Protein A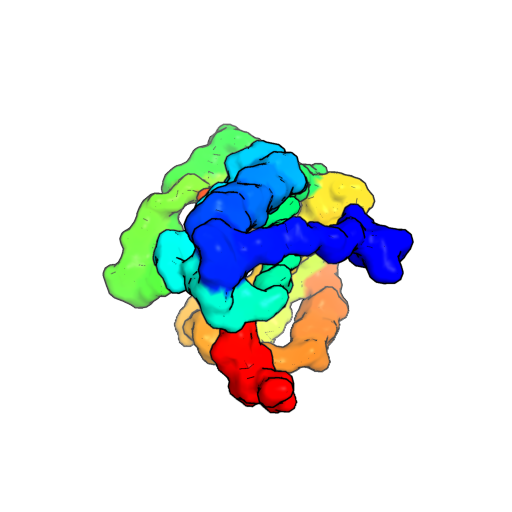F-T1RUU4-F1 (afdb_monomer)

InterPro domains:
  IPR000215 Serpin family [PTHR11461] (2-180)
  IPR023796 Serpin domain [PF00079] (3-180)
  IPR023796 Serpin domain [SM00093] (1-181)
  IPR036186 Serpin superfamily [SSF56574] (4-180)
  IPR042178 Serpin superfamily, domain 1 [G3DSA:3.30.497.10] (2-180)
  IPR042185 Serpin superfamily, domain 2 [G3DSA:2.30.39.10] (64-160)

Sequence (181 aa):
SEMVYGAKLLPLDFKEKPEASRMTINEWIANKTENRIKDTLPEGSIDSNTILVLVNAIYFKGQWKHKFDKQNVMDSDFHVSETHKCRVPMMYQERKFNYARIDDDKVQILELPYNGGEITMVLILPYEGTTLPEVVETITLTKLEGWLHAMKETTVSVHVPRFRIENNFSLKEQLMKMGLE

Nearest PDB structures (foldseek):
  8zcr-assembly1_A  TM=9.493E-01  e=2.686E-14  Homo sapiens
  1hle-assembly1_A-2  TM=9.310E-01  e=1.218E-14  Equus caballus
  6kga-assembly1_B  TM=9.490E-01  e=6.733E-13  Dromaius novaehollandiae
  1ova-assembly1_B  TM=9.705E-01  e=3.669E-12  Gallus gallus
  7qrn-assembly1_A  TM=9.597E-01  e=1.327E-12  Gallus gallus

Solvent-accessible surface area (backbone atoms only — not comparable to full-atom values): 1132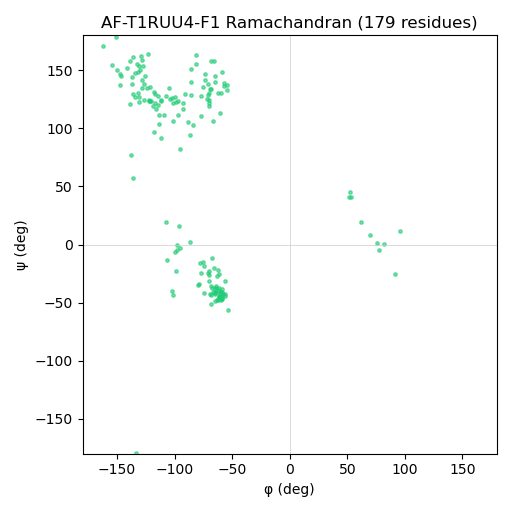4 Å² total; per-residue (Å²): 103,40,91,79,69,78,46,71,89,78,90,66,53,24,60,90,37,20,65,63,38,50,50,52,51,27,52,52,48,12,61,78,44,76,64,72,48,65,68,78,68,54,92,84,75,54,41,54,83,53,86,81,84,89,85,87,88,86,87,86,82,80,54,51,59,74,69,67,51,76,86,46,49,44,79,37,83,43,75,82,47,101,88,42,70,46,81,37,52,26,34,37,50,74,46,75,31,40,34,31,77,40,74,93,79,39,32,36,39,39,47,48,43,21,60,91,63,86,50,68,47,77,46,79,42,60,38,91,97,47,56,69,66,64,52,61,76,67,63,43,72,68,55,51,55,51,54,62,70,60,36,41,82,38,79,43,81,46,76,47,68,73,82,86,88,85,86,86,80,79,59,64,70,57,42,40,77,72,68,58,127

Structure (mmCIF, N/CA/C/O backbone):
data_AF-T1RUU4-F1
#
_entry.id   AF-T1RUU4-F1
#
loop_
_atom_site.group_PDB
_atom_site.id
_atom_site.type_symbol
_atom_site.label_atom_id
_atom_site.label_alt_id
_atom_site.label_comp_id
_atom_site.label_asym_id
_atom_site.label_entity_id
_atom_site.label_seq_id
_atom_site.pdbx_PDB_ins_code
_atom_site.Cartn_x
_atom_site.Cartn_y
_atom_site.Cartn_z
_atom_site.occupancy
_atom_site.B_iso_or_equiv
_atom_site.auth_seq_id
_atom_site.auth_comp_id
_atom_site.auth_asym_id
_atom_site.auth_atom_id
_atom_site.pdbx_PDB_model_num
ATOM 1 N N . SER A 1 1 ? 0.903 -18.251 -24.664 1.00 58.16 1 SER A N 1
ATOM 2 C CA . SER A 1 1 ? 1.526 -16.969 -24.283 1.00 58.16 1 SER A CA 1
ATOM 3 C C . SER A 1 1 ? 0.508 -15.837 -24.350 1.00 58.16 1 SER A C 1
ATOM 5 O O . SER A 1 1 ? 0.169 -15.319 -23.301 1.00 58.16 1 SER A O 1
ATOM 7 N N . GLU A 1 2 ? -0.083 -15.523 -25.506 1.00 67.69 2 GLU A N 1
ATOM 8 C CA . GLU A 1 2 ? -1.095 -14.452 -25.611 1.00 67.69 2 GLU A CA 1
ATOM 9 C C . GLU A 1 2 ? -2.420 -14.774 -24.902 1.00 67.69 2 GLU A C 1
ATOM 11 O O . GLU A 1 2 ? -2.931 -13.944 -24.162 1.00 67.69 2 GLU A O 1
ATOM 16 N N . MET A 1 3 ? -2.933 -16.003 -25.043 1.00 70.19 3 MET A N 1
ATOM 17 C CA . MET A 1 3 ? -4.185 -16.428 -24.391 1.00 70.19 3 MET A CA 1
ATOM 18 C C . MET A 1 3 ? -4.136 -16.412 -22.855 1.00 70.19 3 MET A C 1
ATOM 20 O O . MET A 1 3 ? -5.182 -16.365 -22.224 1.00 70.19 3 MET A O 1
ATOM 24 N N . VAL A 1 4 ? -2.940 -16.477 -22.258 1.00 76.50 4 VAL A N 1
ATOM 25 C CA . VAL A 1 4 ? -2.766 -16.563 -20.796 1.00 76.50 4 VAL A CA 1
ATOM 26 C C . VAL A 1 4 ? -2.360 -15.214 -20.201 1.00 76.50 4 VAL A C 1
ATOM 28 O O . VAL A 1 4 ? -2.866 -14.840 -19.153 1.00 76.50 4 VAL A O 1
ATOM 31 N N . TYR A 1 5 ? -1.483 -14.461 -20.875 1.00 75.25 5 TYR A N 1
ATOM 32 C CA . TYR A 1 5 ? -0.981 -13.172 -20.380 1.00 75.25 5 TYR A CA 1
ATOM 33 C C . TYR A 1 5 ? -1.706 -11.951 -20.967 1.00 75.25 5 TYR A C 1
ATOM 35 O O . TYR A 1 5 ? -1.407 -10.824 -20.587 1.00 75.25 5 TYR A O 1
ATOM 43 N N . GLY A 1 6 ? -2.627 -12.142 -21.918 1.00 77.25 6 GLY A N 1
ATOM 44 C CA . GLY A 1 6 ? -3.371 -11.052 -22.561 1.00 77.25 6 GLY A CA 1
ATOM 45 C C . GLY A 1 6 ? -2.529 -10.157 -23.482 1.00 77.25 6 GLY A C 1
ATOM 46 O O . GLY A 1 6 ? -3.016 -9.127 -23.948 1.00 77.25 6 GLY A O 1
ATOM 47 N N . ALA A 1 7 ? -1.273 -10.530 -23.749 1.00 76.50 7 ALA A N 1
ATOM 48 C CA . ALA A 1 7 ? -0.357 -9.807 -24.625 1.00 76.50 7 ALA A CA 1
ATOM 49 C C . ALA A 1 7 ? 0.600 -10.761 -25.361 1.00 76.50 7 ALA A C 1
ATOM 51 O O . ALA A 1 7 ? 1.012 -11.797 -24.829 1.00 76.50 7 ALA A O 1
ATOM 52 N N . LYS A 1 8 ? 0.970 -10.398 -26.595 1.00 77.75 8 LYS A N 1
ATOM 53 C CA . LYS A 1 8 ? 2.075 -11.030 -27.334 1.00 77.75 8 LYS A CA 1
ATOM 54 C C . LYS A 1 8 ? 3.413 -10.438 -26.892 1.00 77.75 8 LYS A C 1
ATOM 56 O O . LYS A 1 8 ? 3.473 -9.287 -26.468 1.00 77.75 8 LYS A O 1
ATOM 61 N N . LEU A 1 9 ? 4.488 -11.210 -27.066 1.00 83.69 9 LEU A N 1
ATOM 62 C CA . LEU A 1 9 ? 5.846 -10.664 -27.037 1.00 83.69 9 LEU A CA 1
ATOM 63 C C . LEU A 1 9 ? 5.982 -9.604 -28.135 1.00 83.69 9 LEU A C 1
ATOM 65 O O . LEU A 1 9 ? 5.609 -9.858 -29.282 1.00 83.69 9 LEU A O 1
ATOM 69 N N . LEU A 1 10 ? 6.506 -8.434 -27.771 1.00 87.44 10 LEU A N 1
ATOM 70 C CA . LEU A 1 10 ? 6.740 -7.328 -28.690 1.00 87.44 10 LEU A CA 1
ATOM 71 C C . LEU A 1 10 ? 8.231 -7.294 -29.062 1.00 87.44 10 LEU A C 1
ATOM 73 O O . LEU A 1 10 ? 9.045 -6.922 -28.216 1.00 87.44 10 LEU A O 1
ATOM 77 N N . PRO A 1 11 ? 8.615 -7.701 -30.285 1.00 90.25 11 PRO A N 1
ATOM 78 C CA . PRO A 1 11 ? 9.996 -7.583 -30.732 1.00 90.25 11 PRO A CA 1
ATOM 79 C C . PRO A 1 11 ? 10.343 -6.110 -30.972 1.00 90.25 11 PRO A C 1
ATOM 81 O O . PRO A 1 11 ? 9.624 -5.406 -31.681 1.00 90.25 11 PRO A O 1
ATOM 84 N N . LEU A 1 12 ? 11.449 -5.659 -30.385 1.00 93.25 12 LEU A N 1
ATOM 85 C CA . LEU A 1 12 ? 11.976 -4.301 -30.502 1.00 93.25 12 LEU A CA 1
ATOM 86 C C . LEU A 1 12 ? 13.475 -4.350 -30.813 1.00 93.25 12 LEU A C 1
ATOM 88 O O . LEU A 1 12 ? 14.148 -5.336 -30.515 1.00 93.25 12 LEU A O 1
ATOM 92 N N . ASP A 1 13 ? 13.989 -3.289 -31.430 1.00 92.62 13 ASP A N 1
ATOM 93 C CA . ASP A 1 13 ? 15.393 -3.182 -31.824 1.00 92.62 13 ASP A CA 1
ATOM 94 C C . ASP A 1 13 ? 16.188 -2.443 -30.745 1.00 92.62 13 ASP A C 1
ATOM 96 O O . ASP A 1 13 ? 16.416 -1.235 -30.822 1.00 92.62 13 ASP A O 1
ATOM 100 N N . PHE A 1 14 ? 16.583 -3.174 -29.704 1.00 94.50 14 PHE A N 1
ATOM 101 C CA . PHE A 1 14 ? 17.418 -2.611 -28.645 1.00 94.50 14 PHE A CA 1
ATOM 102 C C . PHE A 1 14 ? 18.843 -2.324 -29.119 1.00 94.50 14 PHE A C 1
ATOM 104 O O . PHE A 1 14 ? 19.447 -1.365 -28.655 1.00 94.50 14 PHE A O 1
ATOM 111 N N . LYS A 1 15 ? 19.364 -3.112 -30.068 1.00 93.69 15 LYS A N 1
ATOM 112 C CA . LYS A 1 15 ? 20.765 -3.058 -30.492 1.00 93.69 15 LYS A CA 1
ATOM 113 C C . LYS A 1 15 ? 21.101 -1.761 -31.223 1.00 93.69 15 LYS A C 1
ATOM 115 O O . LYS A 1 15 ? 22.068 -1.098 -30.861 1.00 93.69 15 LYS A O 1
ATOM 120 N N . GLU A 1 16 ? 20.307 -1.404 -32.229 1.00 95.44 16 GLU A N 1
ATOM 121 C CA . GLU A 1 16 ? 20.558 -0.211 -33.044 1.00 95.44 16 GLU A CA 1
ATOM 122 C C . GLU A 1 16 ? 19.707 0.985 -32.587 1.00 95.44 16 GLU A C 1
ATOM 124 O O . GLU A 1 16 ? 20.053 2.136 -32.858 1.00 95.44 16 GLU A O 1
ATOM 129 N N . LYS A 1 17 ? 18.577 0.738 -31.903 1.00 95.31 17 LYS A N 1
ATOM 130 C CA . LYS A 1 17 ? 17.597 1.775 -31.525 1.00 95.31 17 LYS A CA 1
ATOM 131 C C . LYS A 1 17 ? 17.083 1.635 -30.079 1.00 95.31 17 LYS A C 1
ATOM 133 O O . LYS A 1 17 ? 15.864 1.577 -29.865 1.00 95.31 17 LYS A O 1
ATOM 138 N N . PRO A 1 18 ? 17.970 1.644 -29.067 1.00 93.88 18 PRO A N 1
ATOM 139 C CA . PRO A 1 18 ? 17.581 1.437 -27.670 1.00 93.88 18 PRO A CA 1
ATOM 140 C C . PRO A 1 18 ? 16.582 2.488 -27.166 1.00 93.88 18 PRO A C 1
ATOM 142 O O . PRO A 1 18 ? 15.541 2.129 -26.617 1.00 93.88 18 PRO A O 1
ATOM 145 N N . GLU A 1 19 ? 16.821 3.776 -27.432 1.00 94.81 19 GLU A N 1
ATOM 146 C CA . GLU A 1 19 ? 15.929 4.852 -26.970 1.00 94.81 19 GLU A CA 1
ATOM 147 C C . GLU A 1 19 ? 14.547 4.818 -27.636 1.00 94.81 19 GLU A C 1
ATOM 149 O O . GLU A 1 19 ? 13.528 4.958 -26.960 1.00 94.81 19 GLU A O 1
ATOM 154 N N . ALA A 1 20 ? 14.473 4.548 -28.944 1.00 95.38 20 ALA A N 1
ATOM 155 C CA . ALA A 1 20 ? 13.182 4.418 -29.626 1.00 95.38 20 ALA A CA 1
ATOM 156 C C . ALA A 1 20 ? 12.382 3.215 -29.093 1.00 95.38 20 ALA A C 1
ATOM 158 O O . ALA A 1 20 ? 11.163 3.292 -28.918 1.00 95.38 20 ALA A O 1
ATOM 159 N N . SER A 1 21 ? 13.072 2.114 -28.782 1.00 94.88 21 SER A N 1
ATOM 160 C CA . SER A 1 21 ? 12.469 0.937 -28.157 1.00 94.88 21 SER A CA 1
ATOM 161 C C . SER A 1 21 ? 11.961 1.247 -26.743 1.00 94.88 21 SER A C 1
ATOM 163 O O . SER A 1 21 ? 10.831 0.890 -26.410 1.00 94.88 21 SER A O 1
ATOM 165 N N . ARG A 1 22 ? 12.734 1.987 -25.934 1.00 94.69 22 ARG A N 1
ATOM 166 C CA . ARG A 1 22 ? 12.314 2.461 -24.604 1.00 94.69 22 ARG A CA 1
ATOM 167 C C . ARG A 1 22 ? 11.060 3.333 -24.673 1.00 94.69 22 ARG A C 1
ATOM 169 O O . ARG A 1 22 ? 10.116 3.099 -23.918 1.00 94.69 22 ARG A O 1
ATOM 176 N N . MET A 1 23 ? 11.020 4.299 -25.593 1.00 94.44 23 MET A N 1
ATOM 177 C CA . MET A 1 23 ? 9.843 5.148 -25.808 1.00 94.44 23 MET A CA 1
ATOM 178 C C . MET A 1 23 ? 8.618 4.323 -26.209 1.00 94.44 23 MET A C 1
ATOM 180 O O . MET A 1 23 ? 7.554 4.497 -25.623 1.00 94.44 23 MET A O 1
ATOM 184 N N . THR A 1 24 ? 8.787 3.363 -27.123 1.00 94.06 24 THR A N 1
ATOM 185 C CA . THR A 1 24 ? 7.706 2.460 -27.554 1.00 94.06 24 THR A CA 1
ATOM 186 C C . THR A 1 24 ? 7.113 1.686 -26.372 1.00 94.06 24 THR A C 1
ATOM 188 O O . THR A 1 24 ? 5.893 1.563 -26.255 1.00 94.06 24 THR A O 1
ATOM 191 N N . ILE A 1 25 ? 7.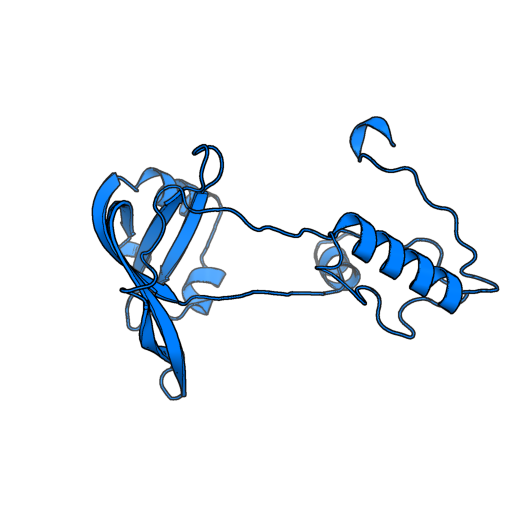960 1.188 -25.463 1.00 91.94 25 ILE A N 1
ATOM 192 C CA . ILE A 1 25 ? 7.509 0.485 -24.254 1.00 91.94 25 ILE A CA 1
ATOM 193 C C . ILE A 1 25 ? 6.735 1.436 -23.330 1.00 91.94 25 ILE A C 1
ATOM 195 O O . ILE A 1 25 ? 5.625 1.103 -22.911 1.00 91.94 25 ILE A O 1
ATOM 199 N N . ASN A 1 26 ? 7.273 2.624 -23.039 1.00 92.31 26 ASN A N 1
ATOM 200 C CA . ASN A 1 26 ? 6.608 3.608 -22.177 1.00 92.31 26 ASN A CA 1
ATOM 201 C C . ASN A 1 26 ? 5.255 4.066 -22.745 1.00 92.31 26 ASN A C 1
ATOM 203 O O . ASN A 1 26 ? 4.281 4.167 -21.999 1.00 92.31 26 ASN A O 1
ATOM 207 N N . GLU A 1 27 ? 5.162 4.291 -24.056 1.00 92.00 27 GLU A N 1
ATOM 208 C CA . GLU A 1 27 ? 3.908 4.633 -24.733 1.00 92.00 27 GLU A CA 1
ATOM 209 C C . GLU A 1 27 ? 2.889 3.494 -24.668 1.00 92.00 27 GLU A C 1
ATOM 211 O O . GLU A 1 27 ? 1.704 3.733 -24.420 1.00 92.00 27 GLU A O 1
ATOM 216 N N . TRP A 1 28 ? 3.334 2.247 -24.838 1.00 89.31 28 TRP A N 1
ATOM 217 C CA . TRP A 1 28 ? 2.464 1.082 -24.708 1.00 89.31 28 TRP A CA 1
ATOM 218 C C . TRP A 1 28 ? 1.882 0.966 -23.292 1.00 89.31 28 TRP A C 1
ATOM 220 O O . TRP A 1 28 ? 0.671 0.778 -23.146 1.00 89.31 28 TRP A O 1
ATOM 230 N N . ILE A 1 29 ? 2.708 1.150 -22.253 1.00 87.75 29 ILE A N 1
ATOM 231 C CA . ILE A 1 29 ? 2.266 1.162 -20.847 1.00 87.75 29 ILE A CA 1
ATOM 232 C C . ILE A 1 29 ? 1.282 2.305 -20.607 1.00 87.75 29 ILE A C 1
ATOM 234 O O . ILE A 1 29 ? 0.212 2.092 -20.030 1.00 87.75 29 ILE A O 1
ATOM 238 N N . ALA A 1 30 ? 1.611 3.512 -21.070 1.00 88.75 30 ALA A N 1
ATOM 239 C CA . ALA A 1 30 ? 0.751 4.676 -20.916 1.00 88.75 30 ALA A CA 1
ATOM 240 C C . ALA A 1 30 ? -0.613 4.434 -21.564 1.00 88.75 30 ALA A C 1
ATOM 242 O O . ALA A 1 30 ? -1.639 4.640 -20.923 1.00 88.75 30 ALA A O 1
ATOM 243 N N . ASN A 1 31 ? -0.653 3.904 -22.784 1.00 87.94 31 ASN A N 1
ATOM 244 C CA . ASN A 1 31 ? -1.906 3.587 -23.461 1.00 87.94 31 ASN A CA 1
ATOM 245 C C . ASN A 1 31 ? -2.721 2.528 -22.692 1.00 87.94 31 ASN A C 1
ATOM 247 O O . ASN A 1 31 ? -3.903 2.729 -22.412 1.00 87.94 31 ASN A O 1
ATOM 251 N N . LYS A 1 32 ? -2.079 1.435 -22.255 1.00 84.94 32 LYS A N 1
ATOM 252 C CA . LYS A 1 32 ? -2.740 0.363 -21.488 1.00 84.94 32 LYS A CA 1
ATOM 253 C C . LYS A 1 32 ? -3.229 0.790 -20.107 1.00 84.94 32 LYS A C 1
ATOM 255 O O . LYS A 1 32 ? -4.117 0.145 -19.561 1.00 84.94 32 LYS A O 1
ATOM 260 N N . THR A 1 33 ? -2.683 1.870 -19.562 1.00 84.06 33 THR A N 1
ATOM 261 C CA . THR A 1 33 ? -3.049 2.406 -18.246 1.00 84.06 33 THR A CA 1
ATOM 262 C C . THR A 1 33 ? -3.856 3.700 -18.345 1.00 84.06 33 THR A C 1
ATOM 264 O O . THR A 1 33 ? -3.915 4.452 -17.376 1.00 84.06 33 THR A O 1
ATOM 267 N N . GLU A 1 34 ? -4.467 3.998 -19.500 1.00 85.06 34 GLU A N 1
ATOM 268 C CA . GLU A 1 34 ? -5.231 5.236 -19.737 1.00 85.06 34 GLU A CA 1
ATOM 269 C C . GLU A 1 34 ? -4.445 6.510 -19.360 1.00 85.06 34 GLU A C 1
ATOM 271 O O . GLU A 1 34 ? -4.966 7.458 -18.765 1.00 85.06 34 GLU A O 1
ATOM 276 N N . ASN A 1 35 ? -3.154 6.522 -19.684 1.00 85.81 35 ASN A N 1
ATOM 277 C CA . ASN A 1 35 ? -2.178 7.569 -19.390 1.00 85.81 35 ASN A CA 1
ATOM 278 C C . ASN A 1 35 ? -1.943 7.837 -17.894 1.00 85.81 35 ASN A C 1
ATOM 280 O O . ASN A 1 35 ? -1.441 8.907 -17.537 1.00 85.81 35 ASN A O 1
ATOM 284 N N . ARG A 1 36 ? -2.301 6.894 -17.012 1.00 83.25 36 ARG A N 1
ATOM 285 C CA . ARG A 1 36 ? -2.084 7.010 -15.561 1.00 83.25 36 ARG A CA 1
ATOM 286 C C . ARG A 1 36 ? -0.650 6.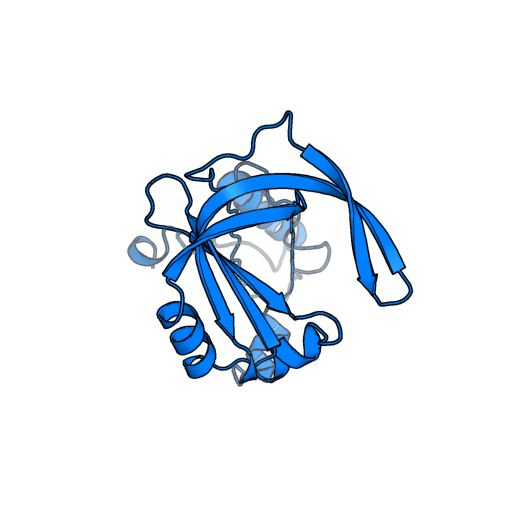704 -15.156 1.00 83.25 36 ARG A C 1
ATOM 288 O O . ARG A 1 36 ? -0.167 7.330 -14.221 1.00 83.25 36 ARG A O 1
ATOM 295 N N . ILE A 1 37 ? 0.002 5.775 -15.852 1.00 83.12 37 ILE A N 1
ATOM 296 C CA . ILE A 1 37 ? 1.394 5.395 -15.617 1.00 83.12 37 ILE A CA 1
ATOM 297 C C . ILE A 1 37 ? 2.189 5.809 -16.850 1.00 83.12 37 ILE A C 1
ATOM 299 O O . ILE A 1 37 ? 1.890 5.378 -17.960 1.00 83.12 37 ILE A O 1
ATOM 303 N N . LYS A 1 38 ? 3.175 6.680 -16.656 1.00 84.94 38 LYS A N 1
ATOM 304 C CA . LYS A 1 38 ? 4.057 7.183 -17.712 1.00 84.94 38 LYS A CA 1
ATOM 305 C C . LYS A 1 38 ? 5.502 7.009 -17.281 1.00 84.94 38 LYS A C 1
ATOM 307 O O . LYS A 1 38 ? 5.767 6.873 -16.088 1.00 84.94 38 LYS A O 1
ATOM 312 N N . ASP A 1 39 ? 6.399 7.004 -18.261 1.00 82.38 39 ASP A N 1
ATOM 313 C CA . ASP A 1 39 ? 7.846 7.039 -18.036 1.00 82.38 39 ASP A CA 1
ATOM 314 C C . ASP A 1 39 ? 8.341 5.940 -17.078 1.00 82.38 39 ASP A C 1
ATOM 316 O O . ASP A 1 39 ? 9.189 6.161 -16.218 1.00 82.38 39 ASP A O 1
ATOM 320 N N . THR A 1 40 ? 7.786 4.730 -17.224 1.00 84.88 40 THR A N 1
ATOM 321 C CA . THR A 1 40 ? 8.117 3.572 -16.381 1.00 84.88 40 THR A CA 1
ATOM 322 C C . THR A 1 40 ? 9.582 3.173 -16.524 1.00 84.88 40 THR A C 1
ATOM 324 O O . THR A 1 40 ? 10.234 2.841 -15.538 1.00 84.88 40 THR A O 1
ATOM 327 N N . LEU A 1 41 ? 10.113 3.230 -17.743 1.00 88.25 41 LEU A N 1
ATOM 328 C CA . LEU A 1 41 ? 11.520 2.994 -18.022 1.00 88.25 41 LEU A CA 1
ATOM 329 C C . LEU A 1 41 ? 12.266 4.332 -18.108 1.00 88.25 41 LEU A C 1
ATOM 331 O O . LEU A 1 41 ? 12.028 5.090 -19.065 1.00 88.25 41 LEU A O 1
ATOM 335 N N . PRO A 1 42 ? 13.157 4.636 -17.143 1.00 89.19 42 PRO A N 1
ATOM 336 C CA . PRO A 1 42 ? 13.918 5.878 -17.144 1.00 89.19 42 PRO A CA 1
ATOM 337 C C . PRO A 1 42 ? 14.935 5.894 -18.289 1.00 89.19 42 PRO A C 1
ATOM 339 O O . PRO A 1 42 ? 15.319 4.847 -18.816 1.00 89.19 42 PRO A O 1
ATOM 342 N N . GLU A 1 43 ? 15.362 7.085 -18.693 1.00 90.56 43 GLU A N 1
ATOM 343 C CA . GLU A 1 43 ? 16.410 7.251 -19.705 1.00 90.56 43 GLU A CA 1
ATOM 344 C C . GLU A 1 43 ? 17.681 6.480 -19.309 1.00 90.56 43 GLU A C 1
ATOM 346 O O . GLU A 1 43 ? 18.047 6.435 -18.133 1.00 90.56 43 GLU A O 1
ATOM 351 N N . GLY A 1 44 ? 18.309 5.802 -20.274 1.00 88.62 44 GLY A N 1
ATOM 352 C CA . GLY A 1 44 ? 19.483 4.958 -20.025 1.00 88.62 44 GLY A CA 1
ATOM 353 C C . GLY A 1 44 ? 19.210 3.601 -19.357 1.00 88.62 44 GLY A C 1
ATOM 354 O O . GLY A 1 44 ? 20.153 2.852 -19.124 1.00 88.62 44 GLY A O 1
ATOM 355 N N . SER A 1 45 ? 17.952 3.238 -19.065 1.00 88.44 45 SER A N 1
ATOM 356 C CA . SER A 1 45 ? 17.612 1.898 -18.535 1.00 88.44 45 SER A CA 1
ATOM 357 C C . SER A 1 45 ? 17.645 0.771 -19.572 1.00 88.44 45 SER A C 1
ATOM 359 O O . SER A 1 45 ? 17.641 -0.400 -19.196 1.00 88.44 45 SER A O 1
ATOM 361 N N . ILE A 1 46 ? 17.657 1.121 -20.861 1.00 91.75 46 ILE A N 1
ATOM 362 C CA . ILE A 1 46 ? 17.781 0.202 -21.994 1.00 91.75 46 ILE A CA 1
ATOM 363 C C . ILE A 1 46 ? 18.975 0.651 -22.830 1.00 91.75 46 ILE A C 1
ATOM 365 O O . ILE A 1 46 ? 19.108 1.832 -23.148 1.00 91.75 46 ILE A O 1
ATOM 369 N N . ASP A 1 47 ? 19.804 -0.306 -23.225 1.00 92.38 47 ASP A N 1
ATOM 370 C CA . ASP A 1 47 ? 20.991 -0.104 -24.050 1.00 92.38 47 ASP A CA 1
ATOM 371 C C . ASP A 1 47 ? 21.077 -1.135 -25.191 1.00 92.38 47 ASP A C 1
ATOM 373 O O . ASP A 1 47 ? 20.220 -2.010 -25.341 1.00 92.38 47 ASP A O 1
ATOM 377 N N . SER A 1 48 ? 22.138 -1.051 -25.996 1.00 93.31 48 SER A N 1
ATOM 378 C CA . SER A 1 48 ? 22.369 -1.961 -27.124 1.00 93.31 48 SER A CA 1
ATOM 379 C C . SER A 1 48 ? 22.662 -3.412 -26.729 1.00 93.31 48 SER A C 1
ATOM 381 O O . SER A 1 48 ? 22.621 -4.296 -27.587 1.00 93.31 48 SER A O 1
ATOM 383 N N . ASN A 1 49 ? 22.917 -3.677 -25.444 1.00 92.81 49 ASN A N 1
ATOM 384 C CA . ASN A 1 49 ? 23.122 -5.016 -24.897 1.00 92.81 49 ASN A CA 1
ATOM 385 C C . ASN A 1 49 ? 21.835 -5.607 -24.304 1.00 92.81 49 ASN A C 1
ATOM 387 O O . ASN A 1 49 ? 21.830 -6.754 -23.854 1.00 92.81 49 ASN A O 1
ATOM 391 N N . THR A 1 50 ? 20.740 -4.847 -24.288 1.00 90.62 50 THR A N 1
ATOM 392 C CA . THR A 1 50 ? 19.464 -5.291 -23.734 1.00 90.62 50 THR A CA 1
ATOM 393 C C . THR A 1 50 ? 18.843 -6.364 -24.630 1.00 90.62 50 THR A C 1
ATOM 395 O O . THR A 1 50 ? 18.628 -6.155 -25.820 1.00 90.62 50 THR A O 1
ATOM 398 N N . ILE A 1 51 ? 18.539 -7.530 -24.050 1.00 89.81 51 ILE A N 1
ATOM 399 C CA . ILE A 1 51 ? 17.977 -8.686 -24.777 1.00 89.81 51 ILE A CA 1
ATOM 400 C C . ILE A 1 51 ? 16.467 -8.807 -24.541 1.00 89.81 51 ILE A C 1
ATOM 402 O O . ILE A 1 51 ? 15.704 -9.054 -25.473 1.00 89.81 51 ILE A O 1
ATOM 406 N N . LEU A 1 52 ? 16.027 -8.641 -23.292 1.00 88.62 52 LEU A N 1
ATOM 407 C CA . LEU A 1 52 ? 14.633 -8.790 -22.884 1.00 88.62 52 LEU A CA 1
ATOM 408 C C . LEU A 1 52 ? 14.317 -7.826 -21.743 1.00 88.62 52 LEU A C 1
ATOM 410 O O . LEU A 1 52 ? 15.080 -7.711 -20.787 1.00 88.62 52 LEU A O 1
ATOM 414 N N . VAL A 1 53 ? 13.149 -7.193 -21.825 1.00 87.44 53 VAL A N 1
ATOM 415 C CA . VAL A 1 53 ? 12.593 -6.355 -20.764 1.00 87.44 53 VAL A CA 1
ATOM 416 C C . VAL A 1 53 ? 11.239 -6.928 -20.375 1.00 87.44 53 VAL A C 1
ATOM 418 O O . VAL A 1 53 ? 10.357 -7.082 -21.221 1.00 87.44 53 VAL A O 1
ATOM 421 N N . LEU A 1 54 ? 11.075 -7.247 -19.091 1.00 86.12 54 LEU A N 1
ATOM 422 C CA . LEU A 1 54 ? 9.790 -7.639 -18.525 1.00 86.12 54 LEU A CA 1
ATOM 423 C C . LEU A 1 54 ? 9.169 -6.429 -17.832 1.00 86.12 54 LEU A C 1
ATOM 425 O O . LEU A 1 54 ? 9.764 -5.862 -16.918 1.00 86.12 54 LEU A O 1
ATOM 429 N N . VAL A 1 55 ? 7.963 -6.058 -18.251 1.00 84.19 55 VAL A N 1
ATOM 430 C CA . VAL A 1 55 ? 7.217 -4.942 -17.668 1.00 84.19 55 VAL A CA 1
ATOM 431 C C . VAL A 1 55 ? 5.925 -5.457 -17.058 1.00 84.19 55 VAL A C 1
ATOM 433 O O . VAL A 1 55 ? 5.154 -6.155 -17.715 1.00 84.19 55 VAL A O 1
ATOM 436 N N . ASN A 1 56 ? 5.663 -5.051 -15.819 1.00 82.12 56 ASN A N 1
ATOM 437 C CA . ASN A 1 56 ? 4.363 -5.183 -15.181 1.00 82.12 56 ASN A CA 1
ATOM 438 C C . ASN A 1 56 ? 3.939 -3.802 -14.659 1.00 82.12 56 ASN A C 1
ATOM 440 O O . ASN A 1 56 ? 4.688 -3.166 -13.923 1.00 82.12 56 ASN A O 1
ATOM 444 N N . ALA A 1 57 ? 2.762 -3.332 -15.072 1.00 79.38 57 ALA A N 1
ATOM 445 C CA . ALA A 1 57 ? 2.196 -2.062 -14.639 1.00 79.38 57 ALA A CA 1
ATOM 446 C C . ALA A 1 57 ? 0.744 -2.280 -14.206 1.00 79.38 57 ALA A C 1
ATOM 448 O O . ALA A 1 57 ? -0.078 -2.754 -14.991 1.00 79.38 57 ALA A O 1
ATOM 449 N N . ILE A 1 58 ? 0.429 -1.920 -12.961 1.00 80.81 58 ILE A N 1
ATOM 450 C CA . ILE A 1 58 ? -0.904 -2.087 -12.377 1.00 80.81 58 ILE A CA 1
ATOM 451 C C . ILE A 1 58 ? -1.404 -0.722 -11.920 1.00 80.81 58 ILE A C 1
ATOM 453 O O . ILE A 1 58 ? -0.771 -0.054 -11.106 1.00 80.81 58 ILE A O 1
ATOM 457 N N . TYR A 1 59 ? -2.568 -0.323 -12.431 1.00 76.75 59 TYR A N 1
ATOM 458 C CA . TYR A 1 59 ? -3.313 0.831 -11.943 1.00 76.75 59 TYR A CA 1
ATOM 459 C C . TYR A 1 59 ? -4.598 0.350 -11.280 1.00 76.75 59 TYR A C 1
ATOM 461 O O . TYR A 1 59 ? -5.411 -0.325 -11.909 1.00 76.75 59 TYR A O 1
ATOM 469 N N . PHE A 1 60 ? -4.803 0.729 -10.022 1.00 79.69 60 PHE A N 1
ATOM 470 C CA . PHE A 1 60 ? -6.013 0.386 -9.293 1.00 79.69 60 PHE A CA 1
ATOM 471 C C . PHE A 1 60 ? -6.752 1.648 -8.839 1.00 79.69 60 PHE A C 1
ATOM 473 O O . PHE A 1 60 ? -6.210 2.493 -8.126 1.00 79.69 60 PHE A O 1
ATOM 480 N N . LYS A 1 61 ? -8.024 1.763 -9.243 1.00 79.44 61 LYS A N 1
ATOM 481 C CA . LYS A 1 61 ? -8.941 2.822 -8.801 1.00 79.44 61 LYS A CA 1
ATOM 482 C C . LYS A 1 61 ? -10.325 2.251 -8.510 1.00 79.44 61 LYS A C 1
ATOM 484 O O . LYS A 1 61 ? -11.264 2.419 -9.287 1.00 79.44 61 LYS A O 1
ATOM 489 N N . GLY A 1 62 ? -10.454 1.591 -7.367 1.00 80.75 62 GLY A N 1
ATOM 490 C CA . GLY A 1 62 ? -11.742 1.116 -6.876 1.00 80.75 62 GLY A CA 1
ATOM 491 C C . GLY A 1 62 ? -12.624 2.251 -6.343 1.00 80.75 62 GLY A C 1
ATOM 492 O O . GLY A 1 62 ? -12.143 3.226 -5.762 1.00 80.75 62 GLY A O 1
ATOM 493 N N . GLN A 1 63 ? -13.941 2.124 -6.517 1.00 88.69 63 GLN A N 1
ATOM 494 C CA . GLN A 1 63 ? -14.912 2.940 -5.783 1.00 88.69 63 GLN A CA 1
ATOM 495 C C . GLN A 1 63 ? -15.298 2.214 -4.501 1.00 88.69 63 GLN A C 1
ATOM 497 O O . GLN A 1 63 ? -15.674 1.051 -4.575 1.00 88.69 63 GLN A O 1
ATOM 502 N N . TRP A 1 64 ? -15.250 2.874 -3.345 1.00 93.25 64 TRP A N 1
ATOM 503 C CA . TRP A 1 64 ? -15.739 2.284 -2.096 1.00 93.25 64 TRP A CA 1
ATOM 504 C C . TRP A 1 64 ? -17.207 1.859 -2.219 1.00 93.25 64 TRP A C 1
ATOM 506 O O . TRP A 1 64 ? -18.017 2.611 -2.770 1.00 93.25 64 TRP A O 1
ATOM 516 N N . LYS A 1 65 ? -17.564 0.695 -1.659 1.00 94.12 65 LYS A N 1
ATOM 517 C CA . LYS A 1 65 ? -18.964 0.265 -1.487 1.00 94.12 65 LYS A CA 1
ATOM 518 C C . LYS A 1 65 ? -19.729 1.278 -0.635 1.00 94.12 65 LYS A C 1
ATOM 520 O O . LYS A 1 65 ? -20.880 1.604 -0.914 1.00 94.12 65 LYS A O 1
ATOM 525 N N . HIS A 1 66 ? -19.054 1.807 0.383 1.00 93.69 66 HIS A N 1
ATOM 526 C CA . HIS A 1 66 ? -19.547 2.857 1.268 1.00 93.69 66 HIS A CA 1
ATOM 527 C C . HIS A 1 66 ? -18.644 4.082 1.131 1.00 93.69 66 HIS A C 1
ATOM 529 O O . HIS A 1 66 ? -17.549 4.144 1.689 1.00 93.69 66 HIS A O 1
ATOM 535 N N . LYS A 1 67 ? -19.078 5.025 0.289 1.00 93.56 67 LYS A N 1
ATOM 536 C CA . LYS A 1 67 ? -18.311 6.228 -0.046 1.00 93.56 67 LYS A CA 1
ATOM 537 C C . 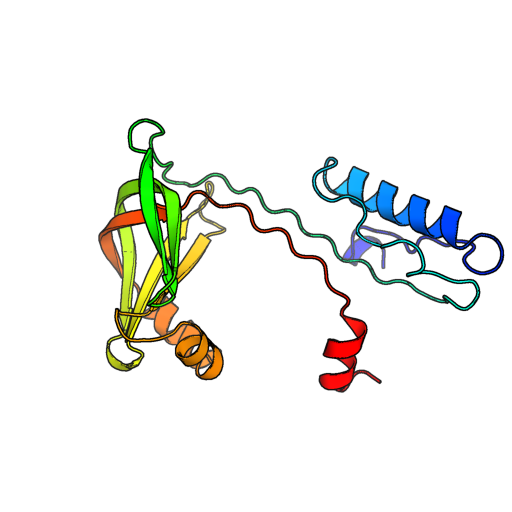LYS A 1 67 ? -18.267 7.180 1.148 1.00 93.56 67 LYS A C 1
ATOM 539 O O . LYS A 1 67 ? -19.286 7.413 1.786 1.00 93.56 67 LYS A O 1
ATOM 544 N N . PHE A 1 68 ? -17.097 7.766 1.379 1.00 94.69 68 PHE A N 1
ATOM 545 C CA . PHE A 1 68 ? -16.938 8.888 2.297 1.00 94.69 68 PHE A CA 1
ATOM 546 C C . PHE A 1 68 ? -17.629 10.127 1.718 1.00 94.69 68 PHE A C 1
ATOM 548 O O . PHE A 1 68 ? -17.454 10.435 0.532 1.00 94.69 68 PHE A O 1
ATOM 555 N N . ASP A 1 69 ? -18.406 10.830 2.542 1.00 94.62 69 ASP A N 1
ATOM 556 C CA . ASP A 1 69 ? -18.995 12.107 2.146 1.00 94.62 69 ASP A CA 1
ATOM 557 C C . ASP A 1 69 ? -17.888 13.161 2.023 1.00 94.62 69 ASP A C 1
ATOM 559 O O . ASP A 1 69 ? -17.037 13.299 2.901 1.00 94.62 69 ASP A O 1
ATOM 563 N N . LYS A 1 70 ? -17.907 13.927 0.930 1.00 93.88 70 LYS A N 1
ATOM 564 C CA . LYS A 1 70 ? -16.959 15.022 0.703 1.00 93.88 70 LYS A CA 1
ATOM 565 C C . LYS A 1 70 ? -17.095 16.128 1.750 1.00 93.88 70 LYS A C 1
ATOM 567 O O . LYS A 1 70 ? -16.112 16.816 1.996 1.00 93.88 70 LYS A O 1
ATOM 572 N N . GLN A 1 71 ? -18.279 16.297 2.339 1.00 95.69 71 GLN A N 1
ATOM 573 C CA . GLN A 1 71 ? -18.519 17.280 3.399 1.00 95.69 71 GLN A CA 1
ATOM 574 C C . GLN A 1 71 ? -17.834 16.894 4.717 1.00 95.69 71 GLN A C 1
ATOM 576 O O . GLN A 1 71 ? -17.517 17.766 5.516 1.00 95.69 71 GLN A O 1
ATOM 581 N N . ASN A 1 72 ? -17.539 15.603 4.902 1.00 95.38 72 ASN A N 1
ATOM 582 C CA . ASN A 1 72 ? -16.866 15.066 6.085 1.00 95.38 72 ASN A CA 1
ATOM 583 C C . ASN A 1 72 ? -15.351 14.905 5.878 1.00 95.38 72 ASN A C 1
ATOM 585 O O . ASN A 1 72 ? -14.697 14.172 6.618 1.00 95.38 72 ASN A O 1
ATOM 589 N N . VAL A 1 73 ? -14.784 15.535 4.845 1.00 95.69 73 VAL A N 1
ATOM 590 C CA . VAL A 1 73 ? -13.334 15.572 4.640 1.00 95.69 73 VAL A CA 1
ATOM 591 C C . VAL A 1 73 ? -12.791 16.829 5.300 1.00 95.69 73 VAL A C 1
ATOM 593 O O . VAL A 1 73 ? -13.123 17.937 4.885 1.00 95.69 73 VAL A O 1
ATOM 596 N N . MET A 1 74 ? -11.945 16.655 6.310 1.00 96.00 74 MET A N 1
ATOM 597 C CA . MET A 1 74 ? -11.340 17.759 7.053 1.00 96.00 74 MET A CA 1
ATOM 598 C C . MET A 1 74 ? -9.830 17.590 7.104 1.00 96.00 74 MET A C 1
ATOM 600 O O . MET A 1 74 ? -9.325 16.480 7.269 1.00 96.00 74 MET A O 1
ATOM 604 N N . ASP A 1 75 ? -9.094 18.692 6.994 1.00 97.12 75 ASP A N 1
ATOM 605 C CA . ASP A 1 75 ? -7.652 18.638 7.190 1.00 97.12 75 ASP A CA 1
ATOM 606 C C . ASP A 1 75 ? -7.355 18.196 8.631 1.00 97.12 75 ASP A C 1
ATOM 608 O O . ASP A 1 75 ? -7.898 18.751 9.592 1.00 97.12 75 ASP A O 1
ATOM 612 N N . SER A 1 76 ? -6.485 17.203 8.785 1.00 96.25 76 SER A N 1
ATOM 613 C CA . SER A 1 76 ? -6.035 16.671 10.076 1.00 96.25 76 SER A CA 1
ATOM 614 C C . SER A 1 76 ? -4.529 16.443 10.061 1.00 96.25 76 SER A C 1
ATOM 616 O O . SER A 1 76 ? -3.909 16.381 8.997 1.00 96.25 76 SER A O 1
ATOM 618 N N . ASP A 1 77 ? -3.939 16.329 11.244 1.00 96.56 77 ASP A N 1
ATOM 619 C CA . ASP A 1 77 ? -2.528 15.982 11.375 1.00 96.56 77 ASP A CA 1
ATOM 620 C C . ASP A 1 77 ? -2.343 14.485 11.098 1.00 96.56 77 ASP A C 1
ATOM 622 O O . ASP A 1 77 ? -3.107 13.653 11.586 1.00 96.56 77 ASP A O 1
ATOM 626 N N . PHE A 1 78 ? -1.320 14.153 10.319 1.00 95.50 78 PHE A N 1
ATOM 627 C CA . PHE A 1 78 ? -0.834 12.801 10.099 1.00 95.50 78 PHE A CA 1
ATOM 628 C C . PHE A 1 78 ? 0.594 12.702 10.627 1.00 95.50 78 PHE A C 1
ATOM 630 O O . PHE A 1 78 ? 1.482 13.457 10.215 1.00 95.50 78 PHE A O 1
ATOM 637 N N . HIS A 1 79 ? 0.808 11.784 11.561 1.00 93.06 79 HIS A N 1
ATOM 638 C CA . HIS A 1 79 ? 2.081 11.595 12.245 1.00 93.06 79 HIS A CA 1
ATOM 639 C C . HIS A 1 79 ? 2.939 10.627 11.441 1.00 93.06 79 HIS A C 1
ATOM 641 O O . HIS A 1 79 ? 2.690 9.426 11.420 1.00 93.06 79 HIS A O 1
ATOM 647 N N . VAL A 1 80 ? 3.945 11.163 10.754 1.00 90.12 80 VAL A N 1
ATOM 648 C CA . VAL A 1 80 ? 4.891 10.362 9.963 1.00 90.12 80 VAL A CA 1
ATOM 649 C C . VAL A 1 80 ? 5.942 9.727 10.875 1.00 90.12 80 VAL A C 1
ATOM 651 O O . VAL A 1 80 ? 6.394 8.613 10.631 1.00 90.12 80 VAL A O 1
ATOM 654 N N . SER A 1 81 ? 6.328 10.444 11.930 1.00 87.50 81 SER A N 1
ATOM 655 C CA . SER A 1 81 ? 7.204 9.978 13.003 1.00 87.50 81 SER A CA 1
ATOM 656 C C . SER A 1 81 ? 6.866 10.716 14.303 1.00 87.50 81 SER A C 1
ATOM 658 O O . SER A 1 81 ? 6.017 11.610 14.314 1.00 87.50 81 SER A O 1
ATOM 660 N N . GLU A 1 82 ? 7.559 10.394 15.397 1.00 84.50 82 GLU A N 1
ATOM 661 C CA . GLU A 1 82 ? 7.407 11.105 16.677 1.00 84.50 82 GLU A CA 1
ATOM 662 C C . GLU A 1 82 ? 7.664 12.616 16.559 1.00 84.50 82 GLU A C 1
ATOM 664 O O . GLU A 1 82 ? 7.052 13.419 17.264 1.00 84.50 82 GLU A O 1
ATOM 669 N N . THR A 1 83 ? 8.549 13.016 15.643 1.00 90.00 83 THR A N 1
ATOM 670 C CA . THR A 1 83 ? 8.999 14.405 15.484 1.00 90.00 83 THR A CA 1
ATOM 671 C C . THR A 1 83 ? 8.431 15.096 14.248 1.00 90.00 83 THR A C 1
ATOM 673 O O . THR A 1 83 ? 8.526 16.319 14.142 1.00 90.00 83 THR A O 1
ATOM 676 N N . HIS A 1 84 ? 7.829 14.351 13.314 1.00 93.00 84 HIS A N 1
ATOM 677 C CA . HIS A 1 84 ? 7.341 14.894 12.052 1.00 93.00 84 HIS A CA 1
ATOM 678 C C . HIS A 1 84 ? 5.847 14.642 11.849 1.00 93.00 84 HIS A C 1
ATOM 680 O O . HIS A 1 84 ? 5.372 13.504 11.833 1.00 93.00 84 HIS A O 1
ATOM 686 N N . LYS A 1 85 ? 5.114 15.736 11.622 1.00 95.06 85 LYS A N 1
ATOM 687 C CA . LYS A 1 85 ? 3.692 15.730 11.281 1.00 95.06 85 LYS A CA 1
ATOM 688 C C . LYS A 1 85 ? 3.465 16.501 9.990 1.00 95.06 85 LYS A C 1
ATOM 690 O O . LYS A 1 85 ? 4.110 17.524 9.756 1.00 95.06 85 LYS A O 1
ATOM 695 N N . CYS A 1 86 ? 2.508 16.049 9.193 1.00 95.06 86 CYS A N 1
ATOM 696 C CA . CYS A 1 86 ? 2.024 16.773 8.025 1.00 95.06 86 CYS A CA 1
ATOM 697 C C . CYS A 1 86 ? 0.499 16.910 8.068 1.00 95.06 86 CYS A C 1
ATOM 699 O O . CYS A 1 86 ? -0.194 16.107 8.687 1.00 95.06 86 CYS A O 1
ATOM 701 N N . ARG A 1 87 ? -0.035 17.953 7.428 1.00 96.88 87 ARG A N 1
ATOM 702 C CA . ARG A 1 87 ? -1.484 18.142 7.288 1.00 96.88 87 ARG A CA 1
ATOM 703 C C . ARG A 1 87 ? -1.975 17.380 6.068 1.00 96.88 87 ARG A C 1
ATOM 705 O O . ARG A 1 87 ? -1.426 17.555 4.981 1.00 96.88 87 ARG A O 1
ATOM 712 N N . VAL A 1 88 ? -3.012 16.569 6.244 1.00 96.56 88 VAL A N 1
ATOM 713 C CA . VAL A 1 88 ? -3.617 15.778 5.167 1.00 96.56 88 VAL A CA 1
ATOM 714 C C . VAL A 1 88 ? -5.139 15.919 5.168 1.00 96.56 88 VAL A C 1
ATOM 716 O O . VAL A 1 88 ? -5.737 16.033 6.240 1.00 96.56 88 VAL A O 1
ATOM 719 N N . PRO A 1 89 ? -5.792 15.845 3.995 1.00 97.19 89 PRO A N 1
ATOM 720 C CA . PRO A 1 89 ? -7.242 15.724 3.919 1.00 97.19 89 PRO A CA 1
ATOM 721 C C . PRO A 1 89 ? -7.676 14.365 4.485 1.00 97.19 89 PRO A C 1
ATOM 723 O O . PRO A 1 89 ? -7.486 13.323 3.850 1.00 97.19 89 PRO A O 1
ATOM 726 N N . MET A 1 90 ? -8.258 14.373 5.681 1.00 97.81 90 MET A N 1
ATOM 727 C CA . MET A 1 90 ? -8.717 13.182 6.390 1.00 97.81 90 MET A CA 1
ATOM 728 C C . MET A 1 90 ? -10.185 12.927 6.071 1.00 97.81 90 MET A C 1
ATOM 730 O O . MET A 1 90 ? -11.035 13.789 6.281 1.00 97.81 90 MET A O 1
ATOM 734 N N . MET A 1 91 ? -10.489 11.749 5.534 1.00 97.44 91 MET A N 1
ATOM 735 C CA . MET A 1 91 ? -11.862 11.330 5.271 1.00 97.44 91 MET A CA 1
ATOM 736 C C . MET A 1 91 ? -12.449 10.689 6.526 1.00 97.44 91 MET A C 1
ATOM 738 O O . MET A 1 91 ? -11.767 9.894 7.173 1.00 97.44 91 MET A O 1
ATOM 742 N N . TYR A 1 92 ? -13.716 10.979 6.821 1.00 97.31 92 TYR A N 1
ATOM 743 C CA . TYR A 1 92 ? -14.426 10.424 7.972 1.00 97.31 92 TYR A CA 1
ATOM 744 C C . TYR A 1 92 ? -15.754 9.763 7.584 1.00 97.31 92 TYR A C 1
ATOM 746 O O . TYR A 1 92 ? -16.517 10.287 6.767 1.00 97.31 92 TYR A O 1
ATOM 754 N N . GLN A 1 93 ? -16.035 8.607 8.185 1.00 97.19 93 GLN A N 1
ATOM 755 C CA . GLN A 1 93 ? -17.378 8.033 8.249 1.00 97.19 93 GLN A CA 1
ATOM 756 C C . GLN A 1 93 ? -17.516 7.122 9.470 1.00 97.19 93 GLN A C 1
ATOM 758 O O . GLN A 1 93 ? -16.540 6.524 9.915 1.00 97.19 93 GLN A O 1
ATOM 763 N N . GLU A 1 94 ? -18.737 6.948 9.961 1.00 97.69 94 GLU A N 1
ATOM 764 C CA . GLU A 1 94 ? -19.048 5.984 11.013 1.00 97.69 94 GLU A CA 1
ATOM 765 C C . GLU A 1 94 ? -20.045 4.959 10.490 1.00 97.69 94 GLU A C 1
ATOM 767 O O . GLU A 1 94 ? -21.138 5.303 10.031 1.00 97.69 94 GLU A O 1
ATOM 772 N N . ARG A 1 95 ? -19.641 3.687 10.483 1.00 96.62 95 ARG A N 1
ATOM 773 C CA . ARG A 1 95 ? -20.465 2.613 9.927 1.00 96.62 95 ARG A CA 1
ATOM 774 C C . ARG A 1 95 ? -20.004 1.250 10.409 1.00 96.62 95 ARG A C 1
ATOM 776 O O . ARG A 1 95 ? -18.938 1.108 10.996 1.00 96.62 95 ARG A O 1
ATOM 783 N N . LYS A 1 96 ? -20.809 0.234 10.114 1.00 97.50 96 LYS A N 1
ATOM 784 C CA . LYS A 1 96 ? -20.414 -1.158 10.280 1.00 97.50 96 LYS A CA 1
ATOM 785 C C . LYS A 1 96 ? -19.381 -1.577 9.233 1.00 97.50 96 LYS A C 1
ATOM 787 O O . LYS A 1 96 ? -19.651 -1.457 8.036 1.00 97.50 96 LYS A O 1
ATOM 792 N N . PHE A 1 97 ? -18.250 -2.086 9.705 1.00 97.56 97 PHE A N 1
ATOM 793 C CA . PHE A 1 97 ? -17.171 -2.672 8.912 1.00 97.56 97 PHE A CA 1
ATOM 794 C C . PHE A 1 97 ? -16.644 -3.928 9.601 1.00 97.56 97 PHE A C 1
ATOM 796 O O . PHE A 1 97 ? -16.795 -4.081 10.814 1.00 97.56 97 PHE A O 1
ATOM 803 N N . ASN A 1 98 ? -16.004 -4.811 8.838 1.00 97.81 98 ASN A N 1
ATOM 804 C CA . ASN A 1 98 ? -15.221 -5.893 9.419 1.00 97.81 98 ASN A CA 1
ATOM 805 C C . ASN A 1 98 ? -13.973 -5.293 10.072 1.00 97.81 98 ASN A C 1
ATOM 807 O O . ASN A 1 98 ? -13.206 -4.568 9.434 1.00 97.81 98 ASN A O 1
ATOM 811 N N . TYR A 1 99 ? -13.829 -5.552 11.367 1.00 98.44 99 TYR A N 1
ATOM 812 C CA . TYR A 1 99 ? -12.812 -4.934 12.202 1.00 98.44 99 TYR A CA 1
ATOM 813 C C . TYR A 1 99 ? -12.329 -5.902 13.281 1.00 98.44 99 TYR A C 1
ATOM 815 O O . TYR A 1 99 ? -13.116 -6.687 13.816 1.00 98.44 99 TYR A O 1
ATOM 823 N N . ALA A 1 100 ? -11.042 -5.828 13.614 1.00 98.00 100 ALA A N 1
ATOM 824 C CA . ALA A 1 100 ? -10.439 -6.545 14.730 1.00 98.00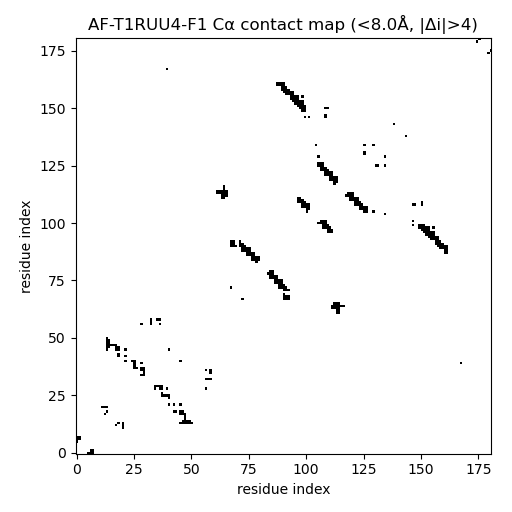 100 ALA A CA 1
ATOM 825 C C . ALA A 1 100 ? -9.397 -5.689 15.452 1.00 98.00 100 ALA A C 1
ATOM 827 O O . ALA A 1 100 ? -8.720 -4.849 14.860 1.00 98.00 100 ALA A O 1
ATOM 828 N N . ARG A 1 101 ? -9.239 -5.977 16.741 1.00 97.69 101 ARG A N 1
ATOM 829 C CA . ARG A 1 101 ? -8.108 -5.564 17.570 1.00 97.69 101 ARG A CA 1
ATOM 830 C C . ARG A 1 101 ? -7.314 -6.812 17.918 1.00 97.69 101 ARG A C 1
ATOM 832 O O . ARG A 1 101 ? -7.895 -7.758 18.443 1.00 97.69 101 ARG A O 1
ATOM 839 N N . ILE A 1 102 ? -6.029 -6.819 17.592 1.00 97.00 102 ILE A N 1
ATOM 840 C CA . ILE A 1 102 ? -5.117 -7.925 17.873 1.00 97.00 102 ILE A CA 1
ATOM 841 C C . ILE A 1 102 ? -4.131 -7.421 18.918 1.00 97.00 102 ILE A C 1
ATOM 843 O O . ILE A 1 102 ? -3.131 -6.790 18.585 1.00 97.00 102 ILE A O 1
ATOM 847 N N . ASP A 1 103 ? -4.455 -7.635 20.191 1.00 95.44 103 ASP A N 1
ATOM 848 C CA . ASP A 1 103 ? -3.680 -7.068 21.297 1.00 95.44 103 ASP A CA 1
ATOM 849 C C . ASP A 1 103 ? -2.279 -7.688 21.409 1.00 95.44 103 ASP A C 1
ATOM 851 O O . ASP A 1 103 ? -1.323 -6.960 21.671 1.00 95.44 103 ASP A O 1
ATOM 855 N N . ASP A 1 104 ? -2.140 -8.987 21.115 1.00 93.31 104 ASP A N 1
ATOM 856 C CA . ASP A 1 104 ? -0.849 -9.696 21.131 1.00 93.31 104 ASP A CA 1
ATOM 857 C C . ASP A 1 104 ? 0.151 -9.114 20.118 1.00 93.31 104 ASP A C 1
ATOM 859 O O . ASP A 1 104 ? 1.339 -8.989 20.412 1.00 93.31 104 ASP A O 1
ATOM 863 N N . ASP A 1 105 ? -0.340 -8.707 18.944 1.00 94.44 105 A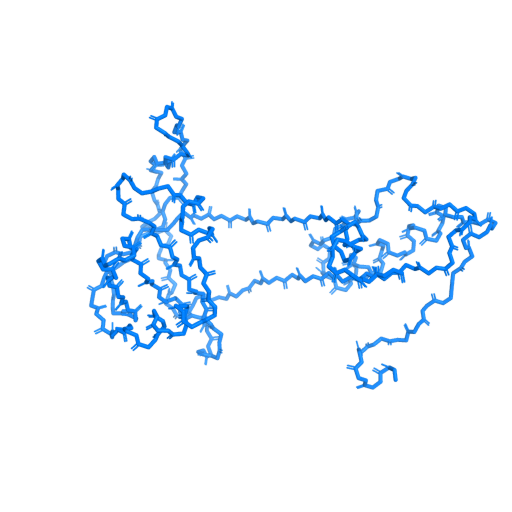SP A N 1
ATOM 864 C CA . ASP A 1 105 ? 0.459 -8.094 17.876 1.00 94.44 105 ASP A CA 1
ATOM 865 C C . ASP A 1 105 ? 0.374 -6.555 17.876 1.00 94.44 105 ASP A C 1
ATOM 867 O O . ASP A 1 105 ? 1.009 -5.904 17.050 1.00 94.44 105 ASP A O 1
ATOM 871 N N . LYS A 1 106 ? -0.395 -5.960 18.800 1.00 96.31 106 LYS A N 1
ATOM 872 C CA . LYS A 1 106 ? -0.617 -4.510 18.944 1.00 96.31 106 LYS A CA 1
ATOM 873 C C . LYS A 1 106 ? -1.070 -3.819 17.650 1.00 96.31 106 LYS A C 1
ATOM 875 O O . LYS A 1 106 ? -0.580 -2.743 17.305 1.00 96.31 106 LYS A O 1
ATOM 880 N N . VAL A 1 107 ? -2.022 -4.417 16.932 1.00 97.25 107 VAL A N 1
ATOM 881 C CA . VAL A 1 107 ? -2.558 -3.867 15.672 1.00 97.25 107 VAL A CA 1
ATOM 882 C C . VAL A 1 107 ? -4.083 -3.814 15.649 1.00 97.25 107 VAL A C 1
ATOM 884 O O . VAL A 1 107 ? -4.780 -4.634 16.248 1.00 97.25 107 VAL A O 1
ATOM 887 N N . GLN A 1 108 ? -4.617 -2.838 14.920 1.00 97.62 108 GLN A N 1
ATOM 888 C CA . GLN A 1 108 ? -6.016 -2.754 14.513 1.00 97.62 108 GLN A CA 1
ATOM 889 C C . GLN A 1 108 ? -6.120 -3.112 13.034 1.00 97.62 108 GLN A C 1
ATOM 891 O O . GLN A 1 108 ? -5.347 -2.613 12.217 1.00 97.62 108 GLN A O 1
ATOM 896 N N . ILE A 1 109 ? -7.096 -3.943 12.687 1.00 97.75 109 ILE A N 1
ATOM 897 C CA . ILE A 1 109 ? -7.348 -4.374 11.313 1.00 97.75 109 ILE A CA 1
ATOM 898 C C . ILE A 1 109 ? -8.726 -3.879 10.903 1.00 97.75 109 ILE A C 1
ATOM 900 O O . ILE A 1 109 ? -9.698 -4.082 11.631 1.00 97.75 109 ILE A O 1
ATOM 904 N N . LEU A 1 110 ? -8.810 -3.229 9.747 1.00 98.19 110 LEU A N 1
ATOM 905 C CA . LEU A 1 110 ? -10.053 -2.712 9.187 1.00 98.19 110 LEU A CA 1
ATOM 906 C C . LEU A 1 110 ? -10.176 -3.126 7.725 1.00 98.19 110 LEU A C 1
ATOM 908 O O . LEU A 1 110 ? -9.273 -2.876 6.931 1.00 98.19 110 LEU A O 1
ATOM 912 N N . GLU A 1 111 ? -11.325 -3.674 7.352 1.00 97.50 111 GLU A N 1
ATOM 913 C CA . GLU A 1 111 ? -11.643 -3.992 5.966 1.00 97.50 111 GLU A CA 1
ATOM 914 C C . GLU A 1 111 ? -12.629 -2.978 5.368 1.00 97.50 111 GLU A C 1
ATOM 916 O O . GLU A 1 111 ? -13.737 -2.763 5.867 1.00 97.50 111 GLU A O 1
ATOM 921 N N . LEU A 1 112 ? -12.233 -2.385 4.243 1.00 96.06 112 LEU A N 1
ATOM 922 C CA . LEU A 1 112 ? -13.020 -1.438 3.463 1.00 96.06 112 LEU A CA 1
ATOM 923 C C . LEU A 1 112 ? -13.371 -2.045 2.095 1.00 96.06 112 LEU A C 1
ATOM 925 O O . LEU A 1 112 ? -12.520 -2.091 1.202 1.00 96.06 112 LEU A O 1
ATOM 929 N N . PRO A 1 113 ? -14.617 -2.500 1.881 1.00 95.44 113 PRO A N 1
ATOM 930 C CA . PRO A 1 113 ? -15.003 -3.115 0.620 1.00 95.44 113 PRO A CA 1
ATOM 931 C C . PRO A 1 113 ? -15.154 -2.094 -0.512 1.00 95.44 113 PRO A C 1
ATOM 933 O O . PRO A 1 113 ? -15.712 -1.004 -0.332 1.00 95.44 113 PRO A O 1
ATOM 936 N N . TYR A 1 114 ? -14.728 -2.478 -1.714 1.00 94.25 114 TYR A N 1
ATOM 937 C CA . TYR A 1 114 ? -15.052 -1.768 -2.948 1.00 94.25 114 TYR A CA 1
ATOM 938 C C . TYR A 1 114 ? -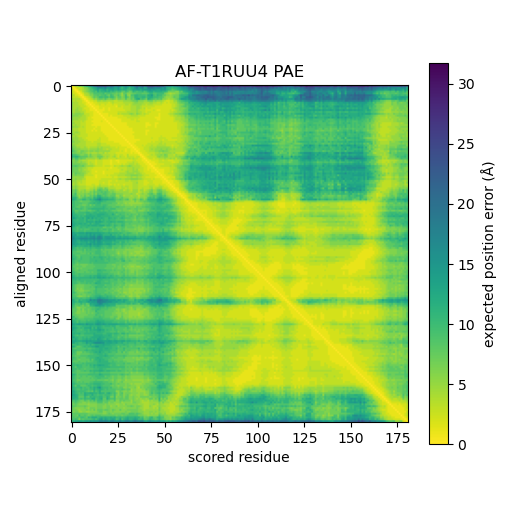16.442 -2.158 -3.462 1.00 94.25 114 TYR A C 1
ATOM 940 O O . TYR A 1 114 ? -17.050 -3.145 -3.041 1.00 94.25 114 TYR A O 1
ATOM 948 N N . ASN A 1 115 ? -16.984 -1.342 -4.362 1.00 90.56 115 ASN A N 1
ATOM 949 C CA . ASN A 1 115 ? -18.261 -1.590 -5.008 1.00 90.56 115 ASN A CA 1
ATOM 950 C C . ASN A 1 115 ? -18.232 -2.952 -5.722 1.00 90.56 115 ASN A C 1
ATOM 952 O O . ASN A 1 115 ? -17.242 -3.288 -6.361 1.00 90.56 115 ASN A O 1
ATOM 956 N N . GLY A 1 116 ? -19.307 -3.728 -5.590 1.00 86.75 116 GLY A N 1
ATOM 957 C CA . GLY A 1 116 ? -19.360 -5.133 -6.016 1.00 86.75 116 GLY A CA 1
ATOM 958 C C . GLY A 1 116 ? -18.979 -6.136 -4.919 1.00 86.75 116 GLY A C 1
ATOM 959 O O . GLY A 1 116 ? -19.501 -7.240 -4.916 1.00 86.75 116 GLY A O 1
ATOM 960 N N . GLY A 1 117 ? -18.173 -5.742 -3.926 1.00 83.88 117 GLY A N 1
ATOM 961 C CA . GLY A 1 117 ? -17.864 -6.564 -2.746 1.00 83.88 117 GLY A CA 1
ATOM 962 C C . GLY A 1 117 ? -16.845 -7.690 -2.954 1.00 83.88 117 GLY A C 1
ATOM 963 O O . GLY A 1 117 ? -16.466 -8.316 -1.975 1.00 83.88 117 GLY A O 1
ATOM 964 N N . GLU A 1 118 ? -16.378 -7.922 -4.182 1.00 88.25 118 GLU A N 1
ATOM 965 C CA . GLU A 1 118 ? -15.376 -8.954 -4.504 1.00 88.25 118 GLU A CA 1
ATOM 966 C C . GLU A 1 118 ? -13.945 -8.550 -4.122 1.00 88.25 118 GLU A C 1
ATOM 968 O O . GLU A 1 118 ? -13.090 -9.402 -3.906 1.00 88.25 118 GLU A O 1
ATOM 973 N N . ILE A 1 119 ? -13.679 -7.243 -4.050 1.00 91.69 119 ILE A N 1
ATOM 974 C CA . ILE A 1 119 ? -12.370 -6.685 -3.706 1.00 91.69 119 ILE A CA 1
ATOM 975 C C . ILE A 1 119 ? -12.540 -5.801 -2.477 1.00 91.69 119 ILE A C 1
ATOM 977 O O . ILE A 1 119 ? -13.450 -4.964 -2.420 1.00 91.69 119 ILE A O 1
ATOM 981 N N . THR A 1 120 ? -11.632 -5.934 -1.517 1.00 94.56 120 THR A N 1
ATOM 982 C CA . THR A 1 120 ? -11.587 -5.113 -0.306 1.00 94.56 120 THR A CA 1
ATOM 983 C C . THR A 1 120 ? -10.175 -4.568 -0.088 1.00 94.56 120 THR A C 1
ATOM 985 O O . THR A 1 120 ? -9.192 -5.115 -0.586 1.00 94.56 120 THR A O 1
ATOM 988 N N . MET A 1 121 ? -10.069 -3.429 0.596 1.00 94.88 121 MET A N 1
ATOM 989 C CA . MET A 1 121 ? -8.802 -2.931 1.127 1.00 94.88 121 MET A CA 1
ATOM 990 C C . MET A 1 121 ? -8.734 -3.280 2.607 1.00 94.88 121 MET A C 1
ATOM 992 O O . MET A 1 121 ? -9.631 -2.906 3.358 1.00 94.88 121 MET A O 1
ATOM 996 N N . VAL A 1 122 ? -7.657 -3.940 3.022 1.00 96.50 122 VAL A N 1
ATOM 997 C CA . VAL A 1 122 ? -7.372 -4.208 4.433 1.00 96.50 122 VAL A CA 1
ATOM 998 C C . VAL A 1 122 ? -6.328 -3.210 4.913 1.00 96.50 122 VAL A C 1
ATOM 1000 O O . VAL A 1 122 ? -5.240 -3.114 4.348 1.00 96.50 122 VAL A O 1
ATOM 1003 N N . LEU A 1 123 ? -6.678 -2.445 5.941 1.00 96.44 123 LEU A N 1
ATOM 1004 C CA . LEU A 1 123 ? -5.792 -1.506 6.611 1.00 96.44 123 LEU A CA 1
ATOM 1005 C C . LEU A 1 123 ? -5.314 -2.129 7.919 1.00 96.44 123 LEU A C 1
ATOM 1007 O O . LEU A 1 123 ? -6.127 -2.548 8.741 1.00 96.44 123 LEU A O 1
ATOM 1011 N N . ILE A 1 124 ? -3.996 -2.167 8.092 1.00 96.88 124 ILE A N 1
ATOM 1012 C CA . ILE A 1 124 ? -3.316 -2.644 9.297 1.00 96.88 124 ILE A CA 1
ATOM 1013 C C . ILE A 1 124 ? -2.719 -1.412 9.964 1.00 96.88 124 ILE A C 1
ATOM 1015 O O . ILE A 1 124 ? -1.820 -0.779 9.410 1.00 96.88 124 ILE A O 1
ATOM 1019 N N . LEU A 1 125 ? -3.260 -1.041 11.119 1.00 96.44 125 LEU A N 1
ATOM 1020 C CA . LEU A 1 125 ? -2.863 0.144 11.864 1.00 96.44 125 LEU A CA 1
ATOM 1021 C C . LEU A 1 125 ? -2.214 -0.283 13.188 1.00 96.44 125 LEU A C 1
ATOM 1023 O O . LEU A 1 125 ? -2.918 -0.816 14.049 1.00 96.44 125 LEU A O 1
ATOM 1027 N N . PRO A 1 126 ? -0.900 -0.070 13.374 1.00 95.88 126 PRO A N 1
ATOM 1028 C CA . PRO A 1 126 ? -0.247 -0.297 14.659 1.00 95.88 126 PRO A CA 1
ATOM 1029 C C . PRO A 1 126 ? -0.875 0.550 15.769 1.00 95.88 126 PRO A C 1
ATOM 1031 O O . PRO A 1 126 ? -1.343 1.666 15.529 1.00 95.88 126 PRO A O 1
ATOM 1034 N N . TYR A 1 127 ? -0.879 0.030 16.993 1.00 95.44 127 TYR A N 1
ATOM 1035 C CA . TYR A 1 127 ? -1.246 0.806 18.172 1.00 95.44 127 TYR A CA 1
ATOM 1036 C C . TYR A 1 127 ? -0.228 1.922 18.412 1.00 95.44 127 TYR A C 1
ATOM 1038 O O . TYR A 1 127 ? 0.931 1.843 18.000 1.00 95.44 127 TYR A O 1
ATOM 1046 N N . GLU A 1 128 ? -0.651 2.950 19.143 1.00 90.75 128 GLU A N 1
ATOM 1047 C CA . GLU A 1 128 ? 0.257 3.998 19.597 1.00 90.75 128 GLU A CA 1
ATOM 1048 C C . GLU A 1 128 ? 1.445 3.392 20.368 1.00 90.75 128 GLU A C 1
ATOM 1050 O O . GLU A 1 128 ? 1.279 2.506 21.209 1.00 90.75 128 GLU A O 1
ATOM 1055 N N . GLY A 1 129 ? 2.657 3.839 20.032 1.00 88.31 129 GLY A N 1
ATOM 1056 C CA . GLY A 1 129 ? 3.907 3.306 20.582 1.00 88.31 129 GLY A CA 1
ATOM 1057 C C . GLY A 1 129 ? 4.429 2.027 19.915 1.00 88.31 129 GLY A C 1
ATOM 1058 O O . GLY A 1 129 ? 5.473 1.538 20.330 1.00 88.31 129 GLY A O 1
ATOM 1059 N N . THR A 1 130 ? 3.743 1.484 18.901 1.00 91.31 130 THR A N 1
ATOM 1060 C CA . THR A 1 130 ? 4.254 0.392 18.048 1.00 91.31 130 THR A CA 1
ATOM 1061 C C . THR A 1 130 ? 4.598 0.949 16.674 1.00 91.31 130 THR A C 1
ATOM 1063 O O . THR A 1 130 ? 3.778 1.628 16.052 1.00 91.31 130 THR A O 1
ATOM 1066 N N . THR A 1 131 ? 5.811 0.692 16.187 1.00 90.69 131 THR A N 1
ATOM 1067 C CA . THR A 1 131 ? 6.245 1.247 14.899 1.00 90.69 131 THR A CA 1
ATOM 1068 C C . THR A 1 131 ? 5.797 0.363 13.731 1.00 90.69 131 THR A C 1
ATOM 1070 O O . THR A 1 131 ? 5.651 -0.851 13.858 1.00 90.69 131 THR A O 1
ATOM 1073 N N . LEU A 1 132 ? 5.571 0.958 12.554 1.00 91.75 132 LEU A N 1
ATOM 1074 C CA . LEU A 1 132 ? 5.213 0.181 11.361 1.00 91.75 132 LEU A CA 1
ATOM 1075 C C . LEU A 1 132 ? 6.294 -0.856 10.973 1.00 91.75 132 LEU A C 1
ATOM 1077 O O . LEU A 1 132 ? 5.909 -1.977 10.642 1.00 91.75 132 LEU A O 1
ATOM 1081 N N . PRO A 1 133 ? 7.611 -0.553 11.036 1.00 93.00 133 PRO A N 1
ATOM 1082 C CA . PRO A 1 133 ? 8.657 -1.549 10.792 1.00 93.00 133 PRO A CA 1
ATOM 1083 C C . PRO A 1 133 ? 8.568 -2.787 11.693 1.00 93.00 133 PRO A C 1
ATOM 1085 O O . PRO A 1 133 ? 8.667 -3.894 11.177 1.00 93.00 133 PRO A O 1
ATOM 1088 N N . GLU A 1 134 ? 8.289 -2.631 12.992 1.00 92.06 134 GLU A N 1
ATOM 1089 C CA . GLU A 1 134 ? 8.125 -3.769 13.919 1.00 92.06 134 GLU A CA 1
ATOM 1090 C C . GLU A 1 134 ? 7.003 -4.722 13.479 1.00 92.06 134 GLU A C 1
ATOM 1092 O O . GLU A 1 134 ? 7.136 -5.948 13.535 1.00 92.06 134 GLU A O 1
ATOM 1097 N N . VAL A 1 135 ? 5.890 -4.165 12.997 1.00 93.75 135 VAL A N 1
ATOM 1098 C CA . VAL A 1 135 ? 4.770 -4.964 12.484 1.00 93.75 135 VAL A CA 1
ATOM 1099 C C . VAL A 1 135 ? 5.153 -5.658 11.175 1.00 93.75 135 VAL A C 1
ATOM 1101 O O . VAL A 1 135 ? 4.848 -6.834 10.992 1.00 93.75 135 VAL A O 1
ATOM 1104 N N . VAL A 1 136 ? 5.846 -4.961 10.270 1.00 93.56 136 VAL A N 1
ATOM 1105 C CA . VAL A 1 136 ? 6.250 -5.505 8.962 1.00 93.56 136 VAL A CA 1
ATOM 1106 C C . VAL A 1 136 ? 7.295 -6.615 9.097 1.00 93.56 136 VAL A C 1
ATOM 1108 O O . VAL A 1 136 ? 7.223 -7.596 8.367 1.00 93.56 136 VAL A O 1
ATOM 1111 N N . GLU A 1 137 ? 8.239 -6.512 10.030 1.00 93.44 137 GLU A N 1
ATOM 1112 C CA . GLU A 1 137 ? 9.267 -7.543 10.243 1.00 93.44 137 GLU A CA 1
ATOM 1113 C C . GLU A 1 137 ? 8.705 -8.836 10.847 1.00 93.44 137 GLU A C 1
ATOM 1115 O O . GLU A 1 137 ? 9.260 -9.916 10.647 1.00 93.44 137 GLU A O 1
ATOM 1120 N N . THR A 1 138 ? 7.592 -8.743 11.577 1.00 90.38 138 THR A N 1
ATOM 1121 C CA . THR A 1 138 ? 6.981 -9.887 12.267 1.00 90.38 138 THR A CA 1
ATOM 1122 C C . THR A 1 138 ? 5.805 -10.500 11.513 1.00 90.38 138 THR A C 1
ATOM 1124 O O . THR A 1 138 ? 5.281 -11.536 11.942 1.00 90.38 138 THR A O 1
ATOM 1127 N N . ILE A 1 139 ? 5.374 -9.885 10.408 1.00 92.88 139 ILE A N 1
ATOM 1128 C CA . ILE A 1 139 ? 4.234 -10.362 9.634 1.00 92.88 139 ILE A CA 1
ATOM 1129 C C . ILE A 1 139 ? 4.581 -11.672 8.919 1.00 92.88 139 ILE A C 1
ATOM 1131 O O . ILE A 1 139 ? 5.596 -11.807 8.239 1.00 92.88 139 ILE A O 1
ATOM 1135 N N . THR A 1 140 ? 3.703 -12.659 9.061 1.00 94.56 140 THR A N 1
ATOM 1136 C CA . THR A 1 140 ? 3.770 -13.931 8.336 1.00 94.56 140 THR A CA 1
ATOM 1137 C C . THR A 1 140 ? 2.419 -14.209 7.696 1.00 94.56 140 THR A C 1
ATOM 1139 O O . THR A 1 140 ? 1.407 -13.638 8.109 1.00 94.56 140 THR A O 1
ATOM 1142 N N . LEU A 1 141 ? 2.377 -15.109 6.709 1.00 93.31 141 LEU A N 1
ATOM 1143 C CA . LEU A 1 141 ? 1.115 -15.501 6.075 1.00 93.31 141 LEU A CA 1
ATOM 1144 C C . LEU A 1 141 ? 0.105 -16.016 7.111 1.00 93.31 141 LEU A C 1
ATOM 1146 O O . LEU A 1 141 ? -1.040 -15.583 7.114 1.00 93.31 141 LEU A O 1
ATOM 1150 N N . THR A 1 142 ? 0.548 -16.857 8.046 1.00 95.50 142 THR A N 1
ATOM 1151 C CA . THR A 1 142 ? -0.307 -17.421 9.100 1.00 95.50 142 THR A CA 1
ATOM 1152 C C . THR A 1 142 ? -0.855 -16.349 10.041 1.00 95.50 142 THR A C 1
ATOM 1154 O O . THR A 1 142 ? -2.030 -16.397 10.399 1.00 95.50 142 THR A O 1
ATOM 1157 N N . LYS A 1 143 ? -0.035 -15.357 10.426 1.00 94.50 143 LYS A N 1
ATOM 1158 C CA . LYS A 1 143 ? -0.520 -14.219 11.223 1.00 94.50 143 LYS A CA 1
ATOM 1159 C C . LYS A 1 143 ? -1.554 -13.413 10.451 1.00 94.50 143 LYS A C 1
ATOM 1161 O O . LYS A 1 143 ? -2.623 -13.140 10.985 1.00 94.50 143 LYS A O 1
ATOM 1166 N N . LEU A 1 144 ? -1.260 -13.087 9.192 1.00 95.06 144 LEU A N 1
ATOM 1167 C CA . LEU A 1 144 ? -2.164 -12.322 8.341 1.00 95.06 144 LEU A CA 1
ATOM 1168 C C . LEU A 1 144 ? -3.509 -13.040 8.169 1.00 95.06 144 LEU A C 1
ATOM 1170 O O . LEU A 1 144 ? -4.552 -12.430 8.373 1.00 95.06 144 LEU A O 1
ATOM 1174 N N . GLU A 1 145 ? -3.506 -14.337 7.866 1.00 95.94 145 GLU A N 1
ATOM 1175 C CA . GLU A 1 145 ? -4.729 -15.143 7.782 1.00 95.94 145 GLU A CA 1
ATOM 1176 C C . GLU A 1 145 ? -5.500 -15.145 9.106 1.00 95.94 145 GLU A C 1
ATOM 1178 O O . GLU A 1 145 ? -6.721 -14.974 9.102 1.00 95.94 145 GLU A O 1
ATOM 1183 N N . GLY A 1 146 ? -4.803 -15.285 10.237 1.00 96.69 146 GLY A N 1
ATOM 1184 C CA . GLY A 1 146 ? -5.403 -15.208 11.569 1.00 96.69 146 GLY A CA 1
ATOM 1185 C C . GLY A 1 146 ? -6.064 -13.855 11.841 1.00 96.69 146 GLY A C 1
ATOM 1186 O O . GLY A 1 146 ? -7.208 -13.807 12.292 1.00 96.69 146 GLY A O 1
ATOM 1187 N N . TRP A 1 147 ? -5.389 -12.756 11.500 1.00 96.69 147 TRP A N 1
ATOM 1188 C CA . TRP A 1 147 ? -5.920 -11.397 11.615 1.00 96.69 147 TRP A CA 1
ATOM 1189 C C . TRP A 1 147 ? -7.177 -11.204 10.768 1.00 96.69 147 TRP A C 1
ATOM 1191 O O . TRP A 1 147 ? -8.156 -10.629 11.246 1.00 96.69 147 TRP A O 1
ATOM 1201 N N . LEU A 1 148 ? -7.180 -11.725 9.537 1.00 95.62 148 LEU A N 1
ATOM 1202 C CA . LEU A 1 148 ? -8.335 -11.634 8.646 1.00 95.62 148 LEU A CA 1
ATOM 1203 C C . LEU A 1 148 ? -9.545 -12.408 9.188 1.00 95.62 148 LEU A C 1
ATOM 1205 O O . LEU A 1 148 ? -10.661 -11.893 9.158 1.00 95.62 148 LEU A O 1
ATOM 1209 N N . HIS A 1 149 ? -9.330 -13.605 9.742 1.00 96.69 149 HIS A N 1
ATOM 1210 C CA . HIS A 1 149 ? -10.394 -14.415 10.348 1.00 96.69 149 HIS A CA 1
ATOM 1211 C C . HIS A 1 149 ? -10.914 -13.849 11.675 1.00 96.69 149 HIS A C 1
ATOM 1213 O O . HIS A 1 149 ? -12.046 -14.137 12.067 1.00 96.69 149 HIS A O 1
ATOM 1219 N N . ALA A 1 150 ? -10.106 -13.057 12.382 1.00 97.19 150 ALA A N 1
ATOM 1220 C CA . ALA A 1 150 ? -10.495 -12.452 13.652 1.00 97.19 150 ALA A CA 1
ATOM 1221 C C . ALA A 1 150 ? -11.482 -11.280 13.491 1.00 97.19 150 ALA A C 1
ATOM 1223 O O . ALA A 1 150 ? -12.148 -10.908 14.462 1.00 97.19 150 ALA A O 1
ATOM 1224 N N . MET A 1 151 ? -11.585 -10.694 12.291 1.00 97.25 151 MET A N 1
ATOM 1225 C CA . MET A 1 151 ? -12.462 -9.554 12.028 1.00 97.25 151 MET A CA 1
ATOM 1226 C C . MET A 1 151 ? -13.941 -9.902 12.190 1.00 97.25 151 MET A C 1
ATOM 1228 O O . MET A 1 151 ? -14.416 -10.951 11.758 1.00 97.25 151 MET A O 1
ATOM 1232 N N . LYS A 1 152 ? -14.693 -8.976 12.786 1.00 97.50 152 LYS A N 1
ATOM 1233 C CA . LYS A 1 152 ? -16.147 -9.073 12.938 1.00 97.50 152 LYS A CA 1
ATOM 1234 C C . LYS A 1 152 ? -16.804 -7.758 12.563 1.00 97.50 152 LYS A C 1
ATOM 1236 O O . LYS A 1 152 ? -16.241 -6.687 12.799 1.00 97.50 152 LYS A O 1
ATOM 1241 N N . GLU A 1 153 ? -18.014 -7.843 12.021 1.00 97.56 153 GLU A N 1
ATOM 1242 C CA . GLU A 1 153 ? -18.806 -6.662 11.696 1.00 97.56 153 GLU A CA 1
ATOM 1243 C C . GLU A 1 153 ? -19.084 -5.847 12.970 1.00 97.56 153 GLU A C 1
ATOM 1245 O O . GLU A 1 153 ? -19.805 -6.282 13.867 1.00 97.56 153 GLU A O 1
ATOM 1250 N N . THR A 1 154 ? -18.504 -4.651 13.040 1.00 97.12 154 THR A N 1
ATOM 1251 C CA . THR A 1 154 ? -18.557 -3.755 14.199 1.00 97.12 154 THR A CA 1
ATOM 1252 C C . THR A 1 154 ? -18.801 -2.331 13.713 1.00 97.12 154 THR A C 1
ATOM 1254 O O . THR A 1 154 ? -18.307 -1.954 12.652 1.00 97.12 154 THR A O 1
ATOM 1257 N N . THR A 1 155 ? -19.563 -1.520 14.454 1.00 98.00 155 THR A N 1
ATOM 1258 C CA . THR A 1 155 ? -19.658 -0.078 14.167 1.00 98.00 155 THR A CA 1
ATOM 1259 C C . THR A 1 155 ? -18.331 0.588 14.523 1.00 98.00 155 THR A C 1
ATOM 1261 O O . THR A 1 155 ? -17.918 0.548 15.679 1.00 98.00 155 THR A O 1
ATOM 1264 N N . VAL A 1 156 ? -17.670 1.189 13.535 1.00 97.50 156 VAL A N 1
ATOM 1265 C CA . VAL A 1 156 ? -16.358 1.827 13.677 1.00 97.50 156 VAL A CA 1
ATOM 1266 C C . VAL A 1 156 ? -16.414 3.246 13.118 1.00 97.50 156 VAL A C 1
ATOM 1268 O O . VAL A 1 156 ? -16.923 3.472 12.016 1.00 97.50 156 VAL A O 1
ATOM 1271 N N . SER A 1 157 ? -15.852 4.196 13.863 1.00 97.50 157 SER A N 1
ATOM 1272 C CA . SER A 1 157 ? -15.585 5.561 13.406 1.00 97.50 157 SER A CA 1
ATOM 1273 C C . SER A 1 157 ? -14.245 5.575 12.657 1.00 97.50 157 SER A C 1
ATOM 1275 O O . SER A 1 157 ? -13.174 5.503 13.258 1.00 97.50 157 SER A O 1
ATOM 1277 N N . VAL A 1 158 ? -14.297 5.617 11.328 1.00 97.56 158 VAL A N 1
ATOM 1278 C CA . VAL A 1 158 ? -13.141 5.438 10.442 1.00 97.56 158 VAL A CA 1
ATOM 1279 C C . VAL A 1 158 ? -12.590 6.793 10.010 1.00 97.56 158 VAL A C 1
ATOM 1281 O O . VAL A 1 158 ? -13.302 7.574 9.380 1.00 97.56 158 VAL A O 1
ATOM 1284 N N . HIS A 1 159 ? -11.304 7.024 10.286 1.00 97.00 159 HIS A N 1
ATOM 1285 C CA . HIS A 1 159 ? -10.530 8.159 9.783 1.00 97.00 159 HIS A CA 1
ATOM 1286 C C . HIS A 1 159 ? -9.413 7.636 8.882 1.00 97.00 159 HIS A C 1
ATOM 1288 O O . HIS A 1 159 ? -8.555 6.885 9.338 1.00 97.00 159 HIS A O 1
ATOM 1294 N N . VAL A 1 160 ? -9.439 7.994 7.598 1.00 96.19 160 VAL A N 1
ATOM 1295 C CA . VAL A 1 160 ? -8.437 7.537 6.621 1.00 96.19 160 VAL A CA 1
ATOM 1296 C C . VAL A 1 160 ? -8.006 8.714 5.751 1.00 96.19 160 VAL A C 1
ATOM 1298 O O . VAL A 1 160 ? -8.870 9.405 5.197 1.00 96.19 160 VAL A O 1
ATOM 1301 N N . PRO A 1 161 ? -6.693 8.965 5.587 1.00 95.50 161 PRO A N 1
ATOM 1302 C CA . PRO A 1 161 ? -6.232 10.052 4.740 1.00 95.50 161 PRO A CA 1
ATOM 1303 C C . PRO A 1 161 ? -6.619 9.782 3.288 1.00 95.50 161 PRO A C 1
ATOM 1305 O O . PRO A 1 161 ? -6.600 8.649 2.809 1.00 95.50 161 PRO A O 1
ATOM 1308 N N . ARG A 1 162 ? -6.947 10.830 2.539 1.00 91.88 162 ARG A N 1
ATOM 1309 C CA . ARG A 1 162 ? -7.065 10.708 1.088 1.00 91.88 162 ARG A CA 1
ATOM 1310 C C . ARG A 1 162 ? -5.660 10.682 0.489 1.00 91.88 162 ARG A C 1
ATOM 1312 O O . ARG A 1 162 ? -4.980 11.703 0.480 1.00 91.88 162 ARG A O 1
ATOM 1319 N N . PHE A 1 163 ? -5.247 9.536 -0.046 1.00 87.50 163 PHE A N 1
ATOM 1320 C CA . PHE A 1 163 ? -3.899 9.337 -0.581 1.00 87.50 163 PHE A CA 1
ATOM 1321 C C . PHE A 1 163 ? -3.884 8.898 -2.052 1.00 87.50 163 PHE A C 1
ATOM 1323 O O . PHE A 1 163 ? -4.888 8.458 -2.617 1.00 87.50 163 PHE A O 1
ATOM 1330 N N . ARG A 1 164 ? -2.705 9.027 -2.665 1.00 83.06 164 ARG A N 1
ATOM 1331 C CA . ARG A 1 164 ? -2.320 8.452 -3.958 1.00 83.06 164 ARG A CA 1
ATOM 1332 C C . ARG A 1 164 ? -0.933 7.847 -3.762 1.00 83.06 164 ARG A C 1
ATOM 1334 O O . ARG A 1 164 ? -0.052 8.543 -3.270 1.00 83.06 164 ARG A O 1
ATOM 1341 N N . ILE A 1 165 ? -0.763 6.579 -4.120 1.00 82.44 165 ILE A N 1
ATOM 1342 C CA . ILE A 1 165 ? 0.527 5.885 -4.058 1.00 82.44 165 ILE A CA 1
ATOM 1343 C C . ILE A 1 165 ? 0.935 5.561 -5.488 1.00 82.44 165 ILE A C 1
ATOM 1345 O O . ILE A 1 165 ? 0.150 4.987 -6.241 1.00 82.44 165 ILE A O 1
ATOM 1349 N N . GLU A 1 166 ? 2.154 5.944 -5.844 1.00 79.50 166 GLU A N 1
ATOM 1350 C CA . GLU A 1 166 ? 2.790 5.603 -7.110 1.00 79.50 166 GLU A CA 1
ATOM 1351 C C . GLU A 1 166 ? 4.178 5.081 -6.787 1.00 79.50 166 GLU A C 1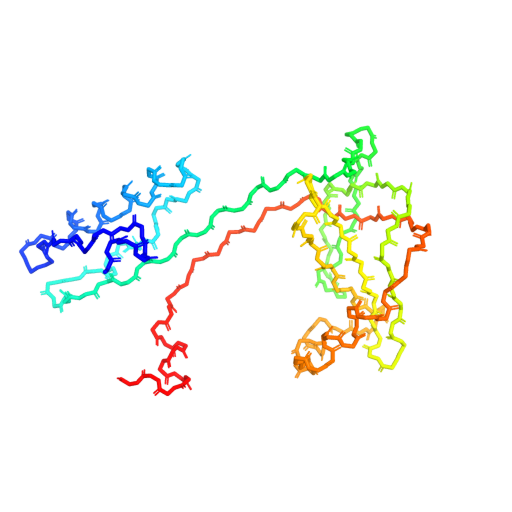
ATOM 1353 O O . GLU A 1 166 ? 4.921 5.722 -6.047 1.00 79.50 166 GLU A O 1
ATOM 1358 N N . ASN A 1 167 ? 4.502 3.895 -7.291 1.00 77.56 167 ASN A N 1
ATOM 1359 C CA . ASN A 1 167 ? 5.797 3.282 -7.062 1.00 77.56 167 ASN A CA 1
ATOM 1360 C C . ASN A 1 167 ? 6.304 2.668 -8.366 1.00 77.56 167 ASN A C 1
ATOM 1362 O O . ASN A 1 167 ? 5.537 2.052 -9.107 1.00 77.56 167 ASN A O 1
ATOM 1366 N N . ASN A 1 168 ? 7.591 2.853 -8.630 1.00 77.69 168 ASN A N 1
ATOM 1367 C CA . ASN A 1 168 ? 8.291 2.311 -9.781 1.00 77.69 168 ASN A CA 1
ATOM 1368 C C . ASN A 1 168 ? 9.660 1.817 -9.308 1.00 77.69 168 ASN A C 1
ATOM 1370 O O . ASN A 1 168 ? 10.437 2.593 -8.754 1.00 77.69 168 ASN A O 1
ATOM 1374 N N . PHE A 1 169 ? 9.942 0.529 -9.489 1.00 78.69 169 PHE A N 1
ATOM 1375 C CA . PHE A 1 169 ? 11.191 -0.083 -9.050 1.00 78.69 169 PHE A CA 1
ATOM 1376 C C . PHE A 1 169 ? 11.586 -1.246 -9.959 1.00 78.69 169 PHE A C 1
ATOM 1378 O O . PHE A 1 169 ? 10.740 -1.945 -10.517 1.00 78.69 169 PHE A O 1
ATOM 1385 N N . SER A 1 170 ? 12.893 -1.470 -10.085 1.00 80.81 170 SER A N 1
ATOM 1386 C CA . SER A 1 170 ? 13.428 -2.628 -10.798 1.00 80.81 170 SER A CA 1
ATOM 1387 C C . SER A 1 170 ? 13.310 -3.883 -9.936 1.00 80.81 170 SER A C 1
ATOM 1389 O O . SER A 1 170 ? 13.785 -3.918 -8.801 1.00 80.81 170 SER A O 1
ATOM 1391 N N . LEU A 1 171 ? 12.715 -4.939 -10.493 1.00 85.12 171 LEU A N 1
ATOM 1392 C CA . LEU A 1 171 ? 12.625 -6.242 -9.831 1.00 85.12 171 LEU A CA 1
ATOM 1393 C C . LEU A 1 171 ? 13.931 -7.039 -9.895 1.00 85.12 171 LEU A C 1
ATOM 1395 O O . LEU A 1 171 ? 14.083 -7.983 -9.127 1.00 85.12 171 LEU A O 1
ATOM 1399 N N . LYS A 1 172 ? 14.872 -6.674 -10.779 1.00 85.12 172 LYS A N 1
ATOM 1400 C CA . LYS A 1 172 ? 16.083 -7.466 -11.050 1.00 85.12 172 LYS A CA 1
ATOM 1401 C C . LYS A 1 172 ? 16.859 -7.778 -9.772 1.00 85.12 172 LYS A C 1
ATOM 1403 O O . LYS A 1 172 ? 17.065 -8.940 -9.448 1.00 85.12 172 LYS A O 1
ATOM 1408 N N . GLU A 1 173 ? 17.246 -6.747 -9.024 1.00 84.81 173 GLU A N 1
ATOM 1409 C CA . GLU A 1 173 ? 18.066 -6.921 -7.819 1.00 84.81 173 GLU A CA 1
ATOM 1410 C C . GLU A 1 173 ? 17.344 -7.709 -6.724 1.00 84.81 173 GLU A C 1
ATOM 1412 O O . GLU A 1 173 ? 17.970 -8.490 -6.011 1.00 84.81 173 GLU A O 1
ATOM 1417 N N . GLN A 1 174 ? 16.029 -7.520 -6.588 1.00 85.75 174 GLN A N 1
ATOM 1418 C CA . GLN A 1 174 ? 15.250 -8.211 -5.561 1.00 85.75 174 GLN A CA 1
ATOM 1419 C C . GLN A 1 174 ? 15.027 -9.679 -5.918 1.00 85.75 174 GLN A C 1
ATOM 1421 O O . GLN A 1 174 ? 15.209 -10.541 -5.066 1.00 85.75 174 GLN A O 1
ATOM 1426 N N . LEU A 1 175 ? 14.718 -9.986 -7.180 1.00 87.00 175 LEU A N 1
ATOM 1427 C CA . LEU A 1 175 ? 14.570 -11.366 -7.641 1.00 87.00 175 LEU A CA 1
ATOM 1428 C C . LEU A 1 175 ? 15.894 -12.136 -7.569 1.00 87.00 175 LEU A C 1
ATOM 1430 O O . LEU A 1 175 ? 15.891 -13.288 -7.143 1.00 87.00 175 LEU A O 1
ATOM 1434 N N . MET A 1 176 ? 17.023 -11.490 -7.878 1.00 87.88 176 MET A N 1
ATOM 1435 C CA . MET A 1 176 ? 18.350 -12.089 -7.687 1.00 87.88 176 MET A CA 1
ATOM 1436 C C . MET A 1 176 ? 18.624 -12.412 -6.215 1.00 87.88 176 MET A C 1
ATOM 1438 O O . MET A 1 176 ? 19.058 -13.515 -5.897 1.00 87.88 176 MET A O 1
ATOM 1442 N N . LYS A 1 177 ? 18.297 -11.499 -5.289 1.00 87.94 177 LYS A N 1
ATOM 1443 C CA . LYS A 1 177 ? 18.382 -11.770 -3.840 1.00 87.94 177 LYS A CA 1
ATOM 1444 C C . LYS A 1 177 ? 17.468 -12.914 -3.391 1.00 87.94 177 LYS A C 1
ATOM 1446 O O . LYS A 1 177 ? 17.756 -13.555 -2.387 1.00 87.94 177 LYS A O 1
ATOM 1451 N N . MET A 1 178 ? 16.386 -13.170 -4.124 1.00 87.81 178 MET A N 1
ATOM 1452 C CA . MET A 1 178 ? 15.467 -14.289 -3.893 1.00 87.81 178 MET A CA 1
ATOM 1453 C C . MET A 1 178 ? 15.906 -15.596 -4.581 1.00 87.81 178 MET A C 1
ATOM 1455 O O . MET A 1 178 ? 15.202 -16.597 -4.462 1.00 87.81 178 MET A O 1
ATOM 1459 N N . GLY A 1 179 ? 17.055 -15.614 -5.268 1.00 84.62 179 GLY A N 1
ATOM 1460 C CA . GLY A 1 179 ? 17.641 -16.814 -5.875 1.00 84.62 179 GLY A CA 1
ATOM 1461 C C . GLY A 1 179 ? 17.323 -17.022 -7.357 1.00 84.62 179 GLY A C 1
ATOM 1462 O O . GLY A 1 179 ? 17.583 -18.104 -7.880 1.00 84.62 179 GLY A O 1
ATOM 1463 N N . LEU A 1 180 ? 16.754 -16.022 -8.039 1.00 82.50 180 LEU A N 1
ATOM 1464 C CA . LEU A 1 180 ? 16.618 -16.037 -9.496 1.00 82.50 180 LEU A CA 1
ATOM 1465 C C . LEU A 1 180 ? 17.895 -15.464 -10.132 1.00 82.50 180 LEU A C 1
ATOM 1467 O O . LEU A 1 180 ? 18.028 -14.245 -10.252 1.00 82.50 180 LEU A O 1
ATOM 1471 N N . GLU A 1 181 ? 18.824 -16.351 -10.492 1.00 69.81 181 GLU A N 1
ATOM 1472 C CA . GLU A 1 181 ? 20.092 -16.029 -11.173 1.00 69.81 181 GLU A CA 1
ATOM 1473 C C . GLU A 1 181 ? 19.964 -15.995 -12.703 1.00 69.81 181 GLU A C 1
ATOM 1475 O O . GLU A 1 181 ? 19.292 -16.887 -13.276 1.00 69.81 181 GLU A O 1
#

Secondary structure (DSSP, 8-state):
-HHHHSS------TTT-HHHHHHHHHHHHHHHTTTSS---S-TTSS-TT------------PPBSSPPPGGGEEEEEEESSSS-EEEEEEEEEEEEEEEEEETTTTEEEEEEEBTTSS-EEEEEEEPTT--HHHHHHH--HHHHHHHHHH-EEEEEEEEEE---------SHHHHHHTT--

Radius of gyration: 21.25 Å; Cα contacts (8 Å, |Δi|>4): 229; chains: 1; bounding box: 44×36×54 Å

Foldseek 3Di:
DCVVPVDDDDDDQLQPCVPVRQQVVQVVLCVVQVNPGGCLDPPPNGHNPDDDDDDDDDDDDFAFPDHFDPVQFDWDWDDPDPPDIDTFGKTKDWFWWFWDQDVVLQWIWTWTATPVRPDIDIDIGHHPPDDPVSSVVPDDPVVVVVRNVRTDTDTDIDIDTDDDDDDHDDCVVVVVVVPPD

Mean predicted aligned error: 6.87 Å

pLDDT: mean 90.66, std 6.95, range [58.16, 98.44]

Organism: Carassius auratus (NCBI:txid7957)